Protein AF-I6AYZ7-F1 (afdb_monomer_lite)

Secondary structure (DSSP, 8-state):
------------HHHHHHHHHHHHHHHHHHHHHHHHTTTSS--HHHHHHHHHHHHHHHHHHH-HHHHHHH--S-HHHHHHHHHHHHHHHHHHHHHTTPPTT---EEEEEEETTTEEEEEEHHHHHHHHHHHHHHHHHHHHHHHHHHHHTTS-SS-HHHHHHHS-TT---GGG------S--PPPPPPPPP----S--TTSTTSTT---S--HHHHHHHHHHHHHHHHHHHHHTSSBHHHHHHHHHHHHHHHHHHHHHHSPP-TT-B-TTS--TTS-B--HHHHHHHHHHHHHHHHHHHHHHHHHHHHHHHH---BHHHHHHHHHHHHHHT--SSPPP--TT---HHHHHHHHHHHHHHHHHHTT-

Sequence (365 aa):
MTAPRLTGSGNNVILRAVVSFLFYLINVFAFYLFLRGHNLPGGGFIGGLGSALSVILLSLAVGVEAAQRVLRVDPVRIAVAGLIVALVSASLPLAFGAPFLTQYNVTLDRVPLVGELPLGTPLVFDAGVFLVVVGVTTKLIFVLARALSGLPALEKSEQRRYAAFLESPIEDRGERVDEGTAPLPLPPPLRRQRPGERRILRRAAASGRRCGMIWETALLVGLLFGIACYQILRASFVRILFGFMLLSHAANLLVLAMSSNPTGREPPVVLREGERLVDPLPQALVLTAIVIGFGVISYLVILLYRIFLDQKTTNLFDLFEGDRADRERGDDPEGPVPIPGRENVGADVARADAAAAETGKEAAS

Radius of gyration: 30.71 Å; chains: 1; bounding box: 79×73×90 Å

Structure (mmCIF, N/CA/C/O backbone):
data_AF-I6AYZ7-F1
#
_entry.id   AF-I6AYZ7-F1
#
loop_
_atom_site.group_PDB
_atom_site.id
_atom_site.type_symbol
_atom_site.label_atom_id
_atom_site.label_alt_id
_atom_site.label_comp_id
_atom_site.label_asym_id
_atom_site.label_entity_id
_atom_site.label_seq_id
_atom_site.pdbx_PDB_ins_code
_atom_site.Cartn_x
_atom_site.Cartn_y
_atom_site.Cartn_z
_atom_site.occupancy
_atom_site.B_iso_or_equiv
_atom_site.auth_seq_id
_atom_site.auth_comp_id
_atom_site.auth_asym_id
_atom_site.auth_atom_id
_atom_site.pdbx_PDB_model_num
ATOM 1 N N . MET A 1 1 ? -29.860 3.418 34.503 1.00 42.16 1 MET A N 1
ATOM 2 C CA . MET A 1 1 ? -29.085 4.416 33.736 1.00 42.16 1 MET A CA 1
ATOM 3 C C . MET A 1 1 ? -28.730 3.809 32.392 1.00 42.16 1 MET A C 1
ATOM 5 O O . MET A 1 1 ? -27.842 2.976 32.304 1.00 42.16 1 MET A O 1
ATOM 9 N N . THR A 1 2 ? -29.510 4.134 31.369 1.00 38.91 2 THR A N 1
ATOM 10 C CA . THR A 1 2 ? -29.290 3.728 29.978 1.00 38.91 2 THR A CA 1
ATOM 11 C C . THR A 1 2 ? -28.142 4.541 29.394 1.00 38.91 2 THR A C 1
ATOM 13 O O . THR A 1 2 ? -28.229 5.768 29.354 1.00 38.91 2 THR A O 1
ATOM 16 N N . ALA A 1 3 ? -27.073 3.871 28.963 1.00 42.09 3 ALA A N 1
ATOM 17 C CA . ALA A 1 3 ? -25.970 4.509 28.256 1.00 42.09 3 ALA A CA 1
ATOM 18 C C . ALA A 1 3 ? -26.500 5.268 27.021 1.00 42.09 3 ALA A C 1
ATOM 20 O O . ALA A 1 3 ? -27.381 4.751 26.320 1.00 42.09 3 ALA A O 1
ATOM 21 N N . PRO A 1 4 ? -26.000 6.482 26.736 1.00 39.84 4 PRO A N 1
ATOM 22 C CA . PRO A 1 4 ? -26.380 7.193 25.530 1.00 39.84 4 PRO A CA 1
ATOM 23 C C . PRO A 1 4 ? -25.852 6.398 24.334 1.00 39.84 4 PRO A C 1
ATOM 25 O O . PRO A 1 4 ? -24.645 6.272 24.134 1.00 39.84 4 PRO A O 1
ATOM 28 N N . ARG A 1 5 ? -26.761 5.838 23.528 1.00 41.22 5 ARG A N 1
ATOM 29 C CA . ARG A 1 5 ? -26.402 5.365 22.191 1.00 41.22 5 ARG A CA 1
ATOM 30 C C . ARG A 1 5 ? -25.895 6.586 21.436 1.00 41.22 5 ARG A C 1
ATOM 32 O O . ARG A 1 5 ? -26.682 7.471 21.110 1.00 41.22 5 ARG A O 1
ATOM 39 N N . LEU A 1 6 ? -24.599 6.632 21.146 1.00 42.78 6 LEU A N 1
ATOM 40 C CA . LEU A 1 6 ? -24.058 7.503 20.110 1.00 42.78 6 LEU A CA 1
ATOM 41 C C . LEU A 1 6 ? -24.569 6.976 18.766 1.00 42.78 6 LEU A C 1
ATOM 43 O O . LEU A 1 6 ? -23.849 6.348 17.998 1.00 42.78 6 LEU A O 1
ATOM 47 N N . THR A 1 7 ? -25.850 7.203 18.479 1.00 45.53 7 THR A N 1
ATOM 48 C CA . THR A 1 7 ? -26.347 7.188 17.113 1.00 45.53 7 THR A CA 1
ATOM 49 C C . THR A 1 7 ? -25.700 8.373 16.418 1.00 45.53 7 THR A C 1
ATOM 51 O O . THR A 1 7 ? -26.292 9.445 16.304 1.00 45.53 7 THR A O 1
ATOM 54 N N . GLY A 1 8 ? -24.481 8.170 15.922 1.00 46.81 8 GLY A N 1
ATOM 55 C CA . GLY A 1 8 ? -23.883 8.959 14.853 1.00 46.81 8 GLY A CA 1
ATOM 56 C C . GLY A 1 8 ? -24.649 8.753 13.544 1.00 46.81 8 GLY A C 1
ATOM 57 O O . GLY A 1 8 ? -24.058 8.511 12.504 1.00 46.81 8 GLY A O 1
ATOM 58 N N . SER A 1 9 ? -25.978 8.865 13.590 1.00 49.72 9 SER A N 1
ATOM 59 C CA . SER A 1 9 ? -26.863 9.118 12.457 1.00 49.72 9 SER A CA 1
ATOM 60 C C . SER A 1 9 ? -26.726 10.596 12.065 1.00 49.72 9 SER A C 1
ATOM 62 O O . SER A 1 9 ? -27.702 11.337 11.945 1.00 49.72 9 SER A O 1
ATOM 64 N N . GLY A 1 10 ? -25.487 11.058 11.913 1.00 49.53 10 GLY A N 1
ATOM 65 C CA . GLY A 1 10 ? -25.196 12.310 11.249 1.00 49.53 10 GLY A CA 1
ATOM 66 C C . GLY A 1 10 ? -25.242 12.019 9.765 1.00 49.53 10 GLY A C 1
ATOM 67 O O . GLY A 1 10 ? -24.251 11.564 9.200 1.00 49.53 10 GLY A O 1
ATOM 68 N N . ASN A 1 11 ? -26.403 12.236 9.151 1.00 59.22 11 ASN A N 1
ATOM 69 C CA . ASN A 1 11 ? -26.591 12.260 7.706 1.00 59.22 11 ASN A CA 1
ATOM 70 C C . ASN A 1 11 ? -25.681 13.335 7.089 1.00 59.22 11 ASN A C 1
ATOM 72 O O . ASN A 1 11 ? -26.142 14.402 6.694 1.00 59.22 11 ASN A O 1
ATOM 76 N N . ASN A 1 12 ? -24.379 13.075 6.987 1.00 72.44 12 ASN A N 1
ATOM 77 C CA . ASN A 1 12 ? -23.461 13.910 6.232 1.00 72.44 12 ASN A CA 1
ATOM 78 C C . ASN A 1 12 ? -23.659 13.588 4.754 1.00 72.44 12 ASN A C 1
ATOM 80 O O . ASN A 1 12 ? -22.810 12.989 4.100 1.00 72.44 12 ASN A O 1
ATOM 84 N N . VAL A 1 13 ? -24.822 13.985 4.234 1.00 81.75 13 VAL A N 1
ATOM 85 C CA . VAL A 1 13 ? -25.197 13.859 2.822 1.00 81.75 13 VAL A CA 1
ATOM 86 C C . VAL A 1 13 ? -24.122 14.498 1.948 1.00 81.75 13 VAL A C 1
ATOM 88 O O . VAL A 1 13 ? -23.777 13.944 0.913 1.00 81.75 13 VAL A O 1
ATOM 91 N N . ILE A 1 14 ? -23.522 15.596 2.422 1.00 85.19 14 ILE A N 1
ATOM 92 C CA . ILE A 1 14 ? -22.391 16.265 1.778 1.00 85.19 14 ILE A CA 1
ATOM 93 C C . ILE A 1 14 ? -21.169 15.340 1.725 1.00 85.19 14 ILE A C 1
ATOM 95 O O . ILE A 1 14 ? -20.674 15.076 0.635 1.00 85.19 14 ILE A O 1
ATOM 99 N N . LEU A 1 15 ? -20.710 14.790 2.860 1.00 84.50 15 LEU A N 1
ATOM 100 C CA . LEU A 1 15 ? -19.566 13.863 2.890 1.00 84.50 15 LEU A CA 1
ATOM 101 C C . LEU A 1 15 ? -19.825 12.643 2.005 1.00 84.50 15 LEU A C 1
ATOM 103 O O . LEU A 1 15 ? -18.974 12.271 1.207 1.00 84.50 15 LEU A O 1
ATOM 107 N N . ARG A 1 16 ? -21.018 12.048 2.104 1.00 87.31 16 ARG A N 1
ATOM 108 C CA . ARG A 1 16 ? -21.415 10.887 1.308 1.00 87.31 16 ARG A CA 1
ATOM 109 C C . ARG A 1 16 ? -21.436 11.200 -0.184 1.00 87.31 16 ARG A C 1
ATOM 111 O O . ARG A 1 16 ? -20.930 10.396 -0.962 1.00 87.31 16 ARG A O 1
ATOM 118 N N . ALA A 1 17 ? -21.995 12.340 -0.585 1.00 88.75 17 ALA A N 1
ATOM 119 C CA . ALA A 1 17 ? -22.047 12.766 -1.980 1.00 88.75 17 ALA A CA 1
ATOM 120 C C . ALA A 1 17 ? -20.643 13.045 -2.529 1.00 88.75 17 ALA A C 1
ATOM 122 O O . ALA A 1 17 ? -20.272 12.499 -3.567 1.00 88.75 17 ALA A O 1
ATOM 123 N N . VAL A 1 18 ? -19.846 13.825 -1.795 1.00 90.94 18 VAL A N 1
ATOM 124 C CA . VAL A 1 18 ? -18.469 14.180 -2.158 1.00 90.94 18 VAL A CA 1
ATOM 125 C C . VAL A 1 18 ? -17.612 12.925 -2.268 1.00 90.94 18 VAL A C 1
ATOM 127 O O . VAL A 1 18 ? -16.996 12.698 -3.300 1.00 90.94 18 VAL A O 1
ATOM 130 N N . VAL A 1 19 ? -17.622 12.054 -1.262 1.00 90.62 19 VAL A N 1
ATOM 131 C CA . VAL A 1 19 ? -16.824 10.824 -1.274 1.00 90.62 19 VAL A CA 1
ATOM 132 C C . VAL A 1 19 ? -17.289 9.844 -2.347 1.00 90.62 19 VAL A C 1
ATOM 134 O O . VAL A 1 19 ? -16.448 9.225 -2.990 1.00 90.62 19 VAL A O 1
ATOM 137 N N . SER A 1 20 ? -18.596 9.718 -2.591 1.00 88.75 20 SER A N 1
ATOM 138 C CA . SER A 1 20 ? -19.087 8.871 -3.686 1.00 88.75 20 SER A CA 1
ATOM 139 C C . SER A 1 20 ? -18.602 9.393 -5.039 1.00 88.75 20 SER A C 1
ATOM 141 O O . SER A 1 20 ? -18.187 8.601 -5.874 1.00 88.75 20 SER A O 1
ATOM 143 N N . PHE A 1 21 ? -18.582 10.714 -5.245 1.00 91.31 21 PHE A N 1
ATOM 144 C CA . PHE A 1 21 ? -18.001 11.324 -6.442 1.00 91.31 21 PHE A CA 1
ATOM 145 C C . PHE A 1 21 ? -16.480 11.101 -6.528 1.00 91.31 21 PHE A C 1
ATOM 147 O O . PHE A 1 21 ? -15.981 10.655 -7.563 1.00 91.31 21 PHE A O 1
ATOM 154 N N . LEU A 1 22 ? -15.747 11.335 -5.431 1.00 90.56 22 LEU A N 1
ATOM 155 C CA . LEU A 1 22 ? -14.304 11.092 -5.355 1.00 90.56 22 LEU A CA 1
ATOM 156 C C . LEU A 1 22 ? -13.961 9.626 -5.613 1.00 90.56 22 LEU A C 1
ATOM 158 O O . LEU A 1 22 ? -12.954 9.360 -6.251 1.00 90.56 22 LEU A O 1
ATOM 162 N N . PHE A 1 23 ? -14.781 8.678 -5.162 1.00 91.81 23 PHE A N 1
ATOM 163 C CA . PHE A 1 23 ? -14.567 7.258 -5.418 1.00 91.81 23 PHE A CA 1
ATOM 164 C C . PHE A 1 23 ? -14.461 6.976 -6.922 1.00 91.81 23 PHE A C 1
ATOM 166 O O . PHE A 1 23 ? -13.509 6.327 -7.360 1.00 91.81 23 PHE A O 1
ATOM 173 N N . TYR A 1 24 ? -15.384 7.508 -7.728 1.00 92.75 24 TYR A N 1
ATOM 174 C CA . TYR A 1 24 ? -15.321 7.353 -9.182 1.00 92.75 24 TYR A CA 1
ATOM 175 C C . TYR A 1 24 ? -14.118 8.087 -9.775 1.00 92.75 24 TYR A C 1
ATOM 177 O O . TYR A 1 24 ? -13.377 7.500 -10.560 1.00 92.75 24 TYR A O 1
ATOM 185 N N . LEU A 1 25 ? -13.878 9.336 -9.364 1.00 93.94 25 LEU A N 1
ATOM 186 C CA . LEU A 1 25 ? -12.768 10.140 -9.878 1.00 93.94 25 LEU A CA 1
ATOM 187 C C . LEU A 1 25 ? -11.400 9.497 -9.594 1.00 93.94 25 LEU A C 1
ATOM 189 O O . LEU A 1 25 ? -10.560 9.397 -10.488 1.00 93.94 25 LEU A O 1
ATOM 193 N N . ILE A 1 26 ? -11.192 9.020 -8.365 1.00 94.19 26 ILE A N 1
ATOM 194 C CA . ILE A 1 26 ? -9.961 8.349 -7.942 1.00 94.19 26 ILE A CA 1
ATOM 195 C C . ILE A 1 26 ? -9.789 7.040 -8.708 1.00 94.19 26 ILE A C 1
ATOM 197 O O . ILE A 1 26 ? -8.676 6.764 -9.136 1.00 94.19 26 ILE A O 1
ATOM 201 N N . ASN A 1 27 ? -10.846 6.252 -8.940 1.00 94.00 27 ASN A N 1
ATOM 202 C CA . ASN A 1 27 ? -10.720 5.020 -9.730 1.00 94.00 27 ASN A CA 1
ATOM 203 C C . ASN A 1 27 ? -10.401 5.294 -11.204 1.00 94.00 27 ASN A C 1
ATOM 205 O O . ASN A 1 27 ? -9.585 4.579 -11.782 1.00 94.00 27 ASN A O 1
ATOM 209 N N . VAL A 1 28 ? -10.970 6.345 -11.801 1.00 93.75 28 VAL A N 1
ATOM 210 C CA . VAL A 1 28 ? -10.602 6.775 -13.160 1.00 93.75 28 VAL A CA 1
ATOM 211 C C . VAL A 1 28 ? -9.125 7.167 -13.211 1.00 93.75 28 VAL A C 1
ATOM 213 O O . VAL A 1 28 ? -8.395 6.715 -14.092 1.00 93.75 28 VAL A O 1
ATOM 216 N N . PHE A 1 29 ? -8.653 7.951 -12.240 1.00 91.38 29 PHE A N 1
ATOM 217 C CA . PHE A 1 29 ? -7.249 8.354 -12.168 1.00 91.38 29 PHE A CA 1
ATOM 218 C C . PHE A 1 29 ? -6.305 7.179 -11.868 1.00 91.38 29 PHE A C 1
ATOM 220 O O . PHE A 1 29 ? -5.242 7.066 -12.473 1.00 91.38 29 PHE A O 1
ATOM 227 N N . ALA A 1 30 ? -6.702 6.267 -10.983 1.00 91.88 30 ALA A N 1
ATOM 228 C CA . ALA A 1 30 ? -5.968 5.048 -10.669 1.00 91.88 30 ALA A CA 1
ATOM 229 C C . ALA A 1 30 ? -5.819 4.150 -11.902 1.00 91.88 30 ALA A C 1
ATOM 231 O O . ALA A 1 30 ? -4.729 3.643 -12.164 1.00 91.88 30 ALA A O 1
ATOM 232 N N . PHE A 1 31 ? -6.889 4.002 -12.688 1.00 91.44 31 PHE A N 1
ATOM 233 C CA . PHE A 1 31 ? -6.858 3.250 -13.938 1.00 91.44 31 PHE A CA 1
ATOM 234 C C . PHE A 1 31 ? -5.995 3.943 -14.999 1.00 91.44 31 PHE A C 1
ATOM 236 O O . PHE A 1 31 ? -5.221 3.288 -15.693 1.00 91.44 31 PHE A O 1
ATOM 243 N N . TYR A 1 32 ? -6.047 5.274 -15.075 1.00 87.62 32 TYR A N 1
ATOM 244 C CA . TYR A 1 32 ? -5.141 6.052 -15.918 1.00 87.62 32 TYR A CA 1
ATOM 245 C C . TYR A 1 32 ? -3.667 5.828 -15.538 1.00 87.62 32 TYR A C 1
ATOM 247 O O . TYR A 1 32 ? -2.857 5.531 -16.412 1.00 87.62 32 TYR A O 1
ATOM 255 N N . LEU A 1 33 ? -3.308 5.903 -14.250 1.00 86.56 33 LEU A N 1
ATOM 256 C CA . LEU A 1 33 ? -1.938 5.639 -13.785 1.00 86.56 33 LEU A CA 1
ATOM 257 C C . LEU A 1 33 ? -1.497 4.193 -14.024 1.00 86.56 33 LEU A C 1
ATOM 259 O O . LEU A 1 33 ? -0.323 3.961 -14.318 1.00 86.56 33 LEU A O 1
ATOM 263 N N . PHE A 1 34 ? -2.422 3.238 -13.919 1.00 88.44 34 PHE A N 1
ATOM 264 C CA . PHE A 1 34 ? -2.186 1.843 -14.277 1.00 88.44 34 PHE A CA 1
ATOM 265 C C . PHE A 1 34 ? -1.796 1.714 -15.757 1.00 88.44 34 PHE A C 1
ATOM 267 O O . PHE A 1 34 ? -0.730 1.181 -16.054 1.00 88.44 34 PHE A O 1
ATOM 274 N N . LEU A 1 35 ? -2.590 2.281 -16.672 1.00 84.12 35 LEU A N 1
ATOM 275 C CA . LEU A 1 35 ? -2.308 2.237 -18.113 1.00 84.12 35 LEU A CA 1
ATOM 276 C C . LEU A 1 35 ? -1.024 2.991 -18.497 1.00 84.12 35 LEU A C 1
ATOM 278 O O . LEU A 1 35 ? -0.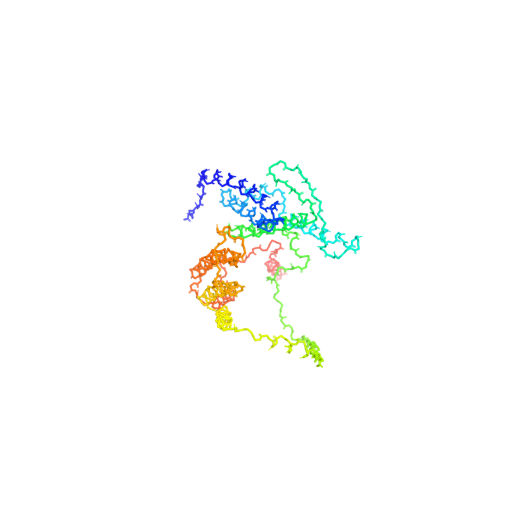348 2.622 -19.454 1.00 84.12 35 LEU A O 1
ATOM 282 N N . ARG A 1 36 ? -0.670 4.046 -17.755 1.00 80.62 36 ARG A N 1
ATOM 283 C CA . ARG A 1 36 ? 0.500 4.893 -18.040 1.00 80.62 36 ARG A CA 1
ATOM 284 C C . ARG A 1 36 ? 1.838 4.289 -17.592 1.00 80.62 36 ARG A C 1
ATOM 286 O O . ARG A 1 36 ? 2.886 4.776 -18.018 1.00 80.62 36 ARG A O 1
ATOM 293 N N . GLY A 1 37 ? 1.810 3.260 -16.741 1.00 70.75 37 GLY A N 1
ATOM 294 C CA . GLY A 1 37 ? 2.985 2.715 -16.048 1.00 70.75 37 GLY A CA 1
ATOM 295 C C . GLY A 1 37 ? 4.082 2.125 -16.931 1.00 70.75 37 GLY A C 1
ATOM 296 O O . GLY A 1 37 ? 5.191 1.919 -16.453 1.00 70.75 37 GLY A O 1
ATOM 297 N N . HIS A 1 38 ? 3.805 1.888 -18.214 1.00 69.50 38 HIS A N 1
ATOM 298 C CA . HIS A 1 38 ? 4.791 1.337 -19.142 1.00 69.50 38 HIS A CA 1
ATOM 299 C C . HIS A 1 38 ? 5.867 2.351 -19.566 1.00 69.50 38 HIS A C 1
ATOM 301 O O . HIS A 1 38 ? 7.015 1.974 -19.769 1.00 69.50 38 HIS A O 1
ATOM 307 N N . ASN A 1 39 ? 5.511 3.636 -19.680 1.00 64.00 39 ASN A N 1
ATOM 308 C CA . ASN A 1 39 ? 6.387 4.661 -20.267 1.00 64.00 39 ASN A CA 1
ATOM 309 C C . ASN A 1 39 ? 6.678 5.837 -19.324 1.00 64.00 39 ASN A C 1
ATOM 311 O O . ASN A 1 39 ? 7.588 6.627 -19.565 1.00 64.00 39 ASN A O 1
ATOM 315 N N . LEU A 1 40 ? 5.877 6.006 -18.273 1.00 67.38 40 LEU A N 1
ATOM 316 C CA . LEU A 1 40 ? 5.899 7.157 -17.371 1.00 67.38 40 LEU A CA 1
ATOM 317 C C . LEU A 1 40 ? 5.703 6.661 -15.930 1.00 67.38 40 LEU A C 1
ATOM 319 O O . LEU A 1 40 ? 5.216 5.546 -15.737 1.00 67.38 40 LEU A O 1
ATOM 323 N N . PRO A 1 41 ? 6.053 7.458 -14.901 1.00 63.97 41 PRO A N 1
ATOM 324 C CA . PRO A 1 41 ? 5.839 7.061 -13.510 1.00 63.97 41 PRO A CA 1
ATOM 325 C C . PRO A 1 41 ? 4.365 6.683 -13.270 1.00 63.97 41 PRO A C 1
ATOM 327 O O . PRO A 1 41 ? 3.462 7.488 -13.512 1.00 63.97 41 PRO A O 1
ATOM 330 N N . GLY A 1 42 ? 4.134 5.444 -12.826 1.00 74.56 42 GLY A N 1
ATOM 331 C CA . GLY A 1 42 ? 2.812 4.818 -12.728 1.00 74.56 42 GLY A CA 1
ATOM 332 C C . GLY A 1 42 ? 2.899 3.300 -12.520 1.00 74.56 42 GLY A C 1
ATOM 333 O O . GLY A 1 42 ? 3.889 2.807 -11.984 1.00 74.56 42 GLY A O 1
ATOM 334 N N . GLY A 1 43 ? 1.857 2.571 -12.936 1.00 85.06 43 GLY A N 1
ATOM 335 C CA . GLY A 1 43 ? 1.826 1.101 -12.974 1.00 85.06 43 GLY A CA 1
ATOM 336 C C . GLY A 1 43 ? 0.790 0.453 -12.059 1.00 85.06 43 GLY A C 1
ATOM 337 O O . GLY A 1 43 ? 0.028 1.126 -11.353 1.00 85.06 43 GLY A O 1
ATOM 338 N N . GLY A 1 44 ? 0.769 -0.883 -12.071 1.00 84.38 44 GLY A N 1
ATOM 339 C CA . GLY A 1 44 ? -0.212 -1.686 -11.333 1.00 84.38 44 GLY A CA 1
ATOM 340 C C . GLY A 1 44 ? -0.218 -1.439 -9.824 1.00 84.38 44 GLY A C 1
ATOM 341 O O . GLY A 1 44 ? -1.281 -1.408 -9.207 1.00 84.38 44 GLY A O 1
ATOM 342 N N . PHE A 1 45 ? 0.946 -1.169 -9.228 1.00 87.56 45 PHE A N 1
ATOM 343 C CA . PHE A 1 45 ? 1.062 -0.933 -7.789 1.00 87.56 45 PHE A CA 1
ATOM 344 C C . PHE A 1 45 ? 0.410 0.386 -7.344 1.00 87.56 45 PHE A C 1
ATOM 346 O O . PHE A 1 45 ? -0.462 0.389 -6.477 1.00 87.56 45 PHE A O 1
ATOM 353 N N . ILE A 1 46 ? 0.790 1.511 -7.963 1.00 86.62 46 ILE A N 1
ATOM 354 C CA . ILE A 1 46 ? 0.262 2.841 -7.609 1.00 86.62 46 ILE A CA 1
ATOM 355 C C . ILE A 1 46 ? -1.231 2.932 -7.941 1.00 86.62 46 ILE A C 1
ATOM 357 O O . ILE A 1 46 ? -2.008 3.426 -7.123 1.00 86.62 46 ILE A O 1
ATOM 361 N N . GLY A 1 47 ? -1.646 2.415 -9.104 1.00 89.62 47 GLY A N 1
ATOM 362 C CA . GLY A 1 47 ? -3.063 2.329 -9.456 1.00 89.62 47 GLY A CA 1
ATOM 363 C C . GLY A 1 47 ? -3.845 1.497 -8.436 1.00 89.62 47 GLY A C 1
ATOM 364 O O . GLY A 1 47 ? -4.906 1.918 -7.975 1.00 89.62 47 GLY A O 1
ATOM 365 N N . GLY A 1 48 ? -3.298 0.353 -8.017 1.00 92.00 48 GLY A N 1
ATOM 366 C CA . GLY A 1 48 ? -3.942 -0.515 -7.036 1.00 92.00 48 GLY A CA 1
ATOM 367 C C . GLY A 1 48 ? -4.103 0.152 -5.669 1.00 92.00 48 GLY A C 1
ATOM 368 O O . GLY A 1 48 ? -5.184 0.104 -5.084 1.00 92.00 48 GLY A O 1
ATOM 369 N N . LEU A 1 49 ? -3.070 0.852 -5.189 1.00 91.44 49 LEU A N 1
ATOM 370 C CA . LEU A 1 49 ? -3.142 1.630 -3.947 1.00 91.44 49 LEU A CA 1
ATOM 371 C C . LEU A 1 49 ? -4.156 2.776 -4.036 1.00 91.44 49 LEU A C 1
ATOM 373 O O . LEU A 1 49 ? -4.910 2.996 -3.091 1.00 91.44 49 LEU A O 1
ATOM 377 N N . GLY A 1 50 ? -4.212 3.483 -5.169 1.00 93.12 50 GLY A N 1
ATOM 378 C CA . GLY A 1 50 ? -5.202 4.537 -5.401 1.00 93.12 50 GLY A CA 1
ATOM 379 C C . GLY A 1 50 ? -6.635 4.003 -5.371 1.00 93.12 50 GLY A C 1
ATOM 380 O O . GLY A 1 50 ? -7.507 4.580 -4.720 1.00 93.12 50 GLY A O 1
ATOM 381 N N . SER A 1 51 ? -6.875 2.854 -6.006 1.00 93.19 51 SER A N 1
ATOM 382 C CA . SER A 1 51 ? -8.180 2.192 -5.961 1.00 93.19 51 SER A CA 1
ATOM 383 C C . SER A 1 51 ? -8.521 1.715 -4.542 1.00 93.19 51 SER A C 1
ATOM 385 O O . SER A 1 51 ? -9.621 1.986 -4.062 1.00 93.19 51 SER A O 1
ATOM 387 N N . ALA A 1 52 ? -7.574 1.135 -3.800 1.00 91.62 52 ALA A N 1
ATOM 388 C CA . ALA A 1 52 ? -7.795 0.769 -2.400 1.00 91.62 52 ALA A CA 1
ATOM 389 C C . ALA A 1 52 ? -8.118 1.993 -1.521 1.00 91.62 52 ALA A C 1
ATOM 391 O O . ALA A 1 52 ? -9.061 1.950 -0.733 1.00 91.62 52 ALA A O 1
ATOM 392 N N . LEU A 1 53 ? -7.417 3.118 -1.706 1.00 91.50 53 LEU A N 1
ATOM 393 C CA . LEU A 1 53 ? -7.713 4.382 -1.025 1.00 91.50 53 LEU A CA 1
ATOM 394 C C . LEU A 1 53 ? -9.137 4.871 -1.318 1.00 91.50 53 LEU A C 1
ATOM 396 O O . LEU A 1 53 ? -9.836 5.309 -0.407 1.00 91.50 53 LEU A O 1
ATOM 400 N N . SER A 1 54 ? -9.593 4.760 -2.567 1.00 92.75 54 SER A N 1
ATOM 401 C CA . SER A 1 54 ? -10.970 5.116 -2.923 1.00 92.75 54 SER A CA 1
ATOM 402 C C . SER A 1 54 ? -11.993 4.296 -2.122 1.00 92.75 54 SER A C 1
ATOM 404 O O . SER A 1 54 ? -12.980 4.848 -1.631 1.00 92.75 54 SER A O 1
ATOM 406 N N . VAL A 1 55 ? -11.726 2.999 -1.922 1.00 90.06 55 VAL A N 1
ATOM 407 C CA . VAL A 1 55 ? -12.579 2.093 -1.142 1.00 90.06 55 VAL A CA 1
ATOM 408 C C . VAL A 1 55 ? -12.543 2.446 0.346 1.00 90.06 55 VAL A C 1
ATOM 410 O O . VAL A 1 55 ? -13.586 2.396 0.995 1.00 90.06 55 VAL A O 1
ATOM 413 N N . ILE A 1 56 ? -11.388 2.853 0.887 1.00 88.25 56 ILE A N 1
ATOM 414 C CA . ILE A 1 56 ? -11.278 3.368 2.266 1.00 88.25 56 ILE A CA 1
ATOM 415 C C . ILE A 1 56 ? -12.178 4.582 2.443 1.00 88.25 56 ILE A C 1
ATOM 417 O O . ILE A 1 56 ? -12.989 4.620 3.360 1.00 88.25 56 ILE A O 1
ATOM 421 N N . LEU A 1 57 ? -12.055 5.575 1.563 1.00 89.00 57 LEU A N 1
ATOM 422 C CA . LEU A 1 57 ? -12.855 6.790 1.668 1.00 89.00 57 LEU A CA 1
ATOM 423 C C . LEU A 1 57 ? -14.345 6.442 1.623 1.00 89.00 57 LEU A C 1
ATOM 425 O O . LEU A 1 57 ? -15.104 6.877 2.490 1.00 89.00 57 LEU A O 1
ATOM 429 N N . LEU A 1 58 ? -14.748 5.587 0.679 1.00 88.31 58 LEU A N 1
ATOM 430 C CA . LEU A 1 58 ? -16.129 5.130 0.556 1.00 88.31 58 LEU A CA 1
ATOM 431 C C . LEU A 1 58 ? -16.623 4.389 1.811 1.00 88.31 58 LEU A C 1
ATOM 433 O O . LEU A 1 58 ? -17.757 4.614 2.237 1.00 88.31 58 LEU A O 1
ATOM 437 N N . SER A 1 59 ? -15.787 3.548 2.428 1.00 85.00 59 SER A N 1
ATOM 438 C CA . SER A 1 59 ? -16.139 2.816 3.651 1.00 85.00 59 SER A CA 1
ATOM 439 C C . SER A 1 59 ? -16.281 3.724 4.869 1.00 85.00 59 SER A C 1
ATOM 441 O O . SER A 1 59 ? -17.185 3.508 5.674 1.00 85.00 59 SER A O 1
ATOM 443 N N . LEU A 1 60 ? -15.485 4.791 4.956 1.00 84.00 60 LEU A N 1
ATOM 444 C CA . LEU A 1 60 ? -15.621 5.815 5.993 1.00 84.00 60 LEU A CA 1
ATOM 445 C C . LEU A 1 60 ? -16.890 6.664 5.818 1.00 84.00 60 LEU A C 1
ATOM 447 O O . LEU A 1 60 ? -17.487 7.084 6.804 1.00 84.00 60 LEU A O 1
ATOM 451 N N . ALA A 1 61 ? -17.322 6.914 4.578 1.00 85.69 61 ALA A N 1
ATOM 452 C CA . ALA A 1 61 ? -18.470 7.781 4.303 1.00 85.69 61 ALA A CA 1
ATOM 453 C C . ALA A 1 61 ? -19.832 7.071 4.349 1.00 85.69 61 ALA A C 1
ATOM 455 O O . ALA A 1 61 ? -20.834 7.696 4.696 1.00 85.69 61 ALA A O 1
ATOM 456 N N . VAL A 1 62 ? -19.898 5.796 3.952 1.00 83.44 62 VAL A N 1
ATOM 457 C CA . VAL A 1 62 ? -21.159 5.026 3.865 1.00 83.44 62 VAL A CA 1
ATOM 458 C C . VAL A 1 62 ? -21.244 3.934 4.939 1.00 83.44 62 VAL A C 1
ATOM 460 O O . VAL A 1 62 ? -22.307 3.351 5.143 1.00 83.44 62 VAL A O 1
ATOM 463 N N . GLY A 1 63 ? -20.148 3.677 5.653 1.00 81.06 63 GLY A N 1
ATOM 464 C CA . GLY A 1 63 ? -20.022 2.584 6.607 1.00 81.06 63 GLY A CA 1
ATOM 465 C C . GLY A 1 63 ? -19.451 1.318 5.967 1.00 81.06 63 GLY A C 1
ATOM 466 O O . GLY A 1 63 ? -19.616 1.048 4.772 1.00 81.06 63 GLY A O 1
ATOM 467 N N . VAL A 1 64 ? -18.780 0.516 6.794 1.00 78.19 64 VAL A N 1
ATOM 468 C CA . VAL A 1 64 ? -18.019 -0.671 6.376 1.00 78.19 64 VAL A CA 1
ATOM 469 C C . VAL A 1 64 ? -18.912 -1.714 5.696 1.00 78.19 64 VAL A C 1
ATOM 471 O O . VAL A 1 64 ? -18.580 -2.221 4.627 1.00 78.19 64 VAL A O 1
ATOM 474 N N . GLU A 1 65 ? -20.089 -1.976 6.257 1.00 75.88 65 GLU A N 1
ATOM 475 C CA . GLU A 1 65 ? -21.040 -2.984 5.763 1.00 75.88 65 GLU A CA 1
ATOM 476 C C . GLU A 1 65 ? -21.673 -2.589 4.420 1.00 75.88 65 GLU A C 1
ATOM 478 O O . GLU A 1 65 ? -21.978 -3.437 3.576 1.00 75.88 65 GLU A O 1
ATOM 483 N N . ALA A 1 66 ? -21.892 -1.289 4.205 1.00 76.44 66 ALA A N 1
ATOM 484 C CA . ALA A 1 66 ? -22.427 -0.771 2.953 1.00 76.44 66 ALA A CA 1
ATOM 485 C C . ALA A 1 66 ? -21.359 -0.755 1.853 1.00 76.44 66 ALA A C 1
ATOM 487 O O . ALA A 1 66 ? -21.654 -1.114 0.714 1.00 76.44 66 ALA A O 1
ATOM 488 N N . ALA A 1 67 ? -20.113 -0.410 2.190 1.00 75.75 67 ALA A N 1
ATOM 489 C CA . ALA A 1 67 ? -18.993 -0.482 1.256 1.00 75.75 67 ALA A CA 1
ATOM 490 C C . ALA A 1 67 ? -18.666 -1.928 0.846 1.00 75.75 67 ALA A C 1
ATOM 492 O O . ALA A 1 67 ? -18.380 -2.178 -0.324 1.00 75.75 67 ALA A O 1
ATOM 493 N N . GLN A 1 68 ? -18.802 -2.900 1.754 1.00 75.81 68 GLN A N 1
ATOM 494 C CA . GLN A 1 68 ? -18.679 -4.319 1.403 1.00 75.81 68 GLN A CA 1
ATOM 495 C C . GLN A 1 68 ? -19.767 -4.776 0.422 1.00 75.81 68 GLN A C 1
ATOM 497 O O . GLN A 1 68 ? -19.474 -5.539 -0.489 1.00 75.81 68 GLN A O 1
ATOM 502 N N . ARG A 1 69 ? -21.000 -4.255 0.514 1.00 74.62 69 ARG A N 1
ATOM 503 C CA . ARG A 1 69 ? -22.057 -4.552 -0.475 1.00 74.62 69 ARG A CA 1
ATOM 504 C C . ARG A 1 69 ? -21.754 -4.026 -1.880 1.00 74.62 69 ARG A C 1
ATOM 506 O O . ARG A 1 69 ? -22.246 -4.596 -2.854 1.00 74.62 69 ARG A O 1
ATOM 513 N N . VAL A 1 70 ? -20.959 -2.962 -2.000 1.00 72.00 70 VAL A N 1
ATOM 514 C CA . VAL A 1 70 ? -20.483 -2.465 -3.303 1.00 72.00 70 VAL A CA 1
ATOM 515 C C . VAL A 1 70 ? -19.488 -3.456 -3.921 1.00 72.00 70 VAL A C 1
ATOM 517 O O . VAL A 1 70 ? -19.527 -3.704 -5.126 1.00 72.00 70 VAL A O 1
ATOM 520 N N . LEU A 1 71 ? -18.650 -4.092 -3.098 1.00 72.50 71 LEU A N 1
ATOM 521 C CA . LEU A 1 71 ? -17.700 -5.121 -3.518 1.00 72.50 71 LEU A CA 1
ATOM 522 C C . LEU A 1 71 ? -18.351 -6.507 -3.494 1.00 72.50 71 LEU A C 1
ATOM 524 O O . LEU A 1 71 ? -18.229 -7.276 -2.549 1.00 72.50 71 LEU A O 1
ATOM 528 N N . ARG A 1 72 ? -19.028 -6.845 -4.596 1.00 73.75 72 ARG A N 1
ATOM 529 C CA . ARG A 1 72 ? -19.737 -8.129 -4.776 1.00 73.75 72 ARG A CA 1
ATOM 530 C C . ARG A 1 72 ? -18.849 -9.373 -4.649 1.00 73.75 72 ARG A C 1
ATOM 532 O O . ARG A 1 72 ? -19.368 -10.473 -4.486 1.00 73.75 72 ARG A O 1
ATOM 539 N N . VAL A 1 73 ? -17.534 -9.217 -4.791 1.00 83.50 73 VAL A N 1
ATOM 540 C CA . VAL A 1 73 ? -16.558 -10.308 -4.783 1.00 83.50 73 VAL A CA 1
ATOM 541 C C . VAL A 1 73 ? -15.628 -10.132 -3.589 1.00 83.50 73 VAL A C 1
ATOM 543 O O . VAL A 1 73 ? -15.138 -9.032 -3.344 1.00 83.50 73 VAL A O 1
ATOM 546 N N . ASP A 1 74 ? -15.365 -11.231 -2.880 1.00 85.81 74 ASP A N 1
ATOM 547 C CA . ASP A 1 74 ? -14.379 -11.294 -1.797 1.00 85.81 74 ASP A CA 1
ATOM 548 C C . ASP A 1 74 ? -13.017 -10.763 -2.299 1.00 85.81 74 ASP A C 1
ATOM 550 O O . ASP A 1 74 ? -12.468 -11.332 -3.254 1.00 85.81 74 ASP A O 1
ATOM 554 N N . PRO A 1 75 ? -12.460 -9.692 -1.696 1.00 89.19 75 PRO A N 1
ATOM 555 C CA . PRO A 1 75 ? -11.219 -9.077 -2.162 1.00 89.19 75 PRO A CA 1
ATOM 556 C C . PRO A 1 75 ? -10.038 -10.053 -2.229 1.00 89.19 75 PRO A C 1
ATOM 558 O O . PRO A 1 75 ? -9.167 -9.907 -3.084 1.00 89.19 75 PRO A O 1
ATOM 561 N N . VAL A 1 76 ? -10.029 -11.109 -1.408 1.00 88.31 76 VAL A N 1
ATOM 562 C CA . VAL A 1 76 ? -8.989 -12.148 -1.483 1.00 88.31 76 VAL A CA 1
ATOM 563 C C . VAL A 1 76 ? -9.071 -12.926 -2.792 1.00 88.31 76 VAL A C 1
ATOM 565 O O . VAL A 1 76 ? -8.043 -13.256 -3.371 1.00 88.31 76 VAL A O 1
ATOM 568 N N . ARG A 1 77 ? -10.273 -13.179 -3.322 1.00 90.50 77 ARG A N 1
ATOM 569 C CA . ARG A 1 77 ? -10.428 -13.849 -4.625 1.00 90.50 77 ARG A CA 1
ATOM 570 C C . ARG A 1 77 ? -9.917 -12.979 -5.764 1.00 90.50 77 ARG A C 1
ATOM 572 O O . ARG A 1 77 ? -9.315 -13.506 -6.692 1.00 90.50 77 ARG A O 1
ATOM 579 N N . ILE A 1 78 ? -10.126 -11.666 -5.671 1.00 92.81 78 ILE A N 1
ATOM 580 C CA . ILE A 1 78 ? -9.552 -10.699 -6.614 1.00 92.81 78 ILE A CA 1
ATOM 581 C C . ILE A 1 78 ? -8.022 -10.786 -6.561 1.00 92.81 78 ILE A C 1
ATOM 583 O O . ILE A 1 78 ? -7.380 -10.876 -7.606 1.00 92.81 78 ILE A O 1
ATOM 587 N N . ALA A 1 79 ? -7.448 -10.861 -5.356 1.00 90.88 79 ALA A N 1
ATOM 588 C CA . ALA A 1 79 ? -6.008 -10.996 -5.193 1.00 90.88 79 ALA A CA 1
ATOM 589 C C . ALA A 1 79 ? -5.460 -12.319 -5.748 1.00 90.88 79 ALA A C 1
ATOM 591 O O . ALA A 1 79 ? -4.482 -12.311 -6.487 1.00 90.88 79 ALA A O 1
ATOM 592 N N . VAL A 1 80 ? -6.103 -13.451 -5.450 1.00 93.88 80 VAL A N 1
ATOM 593 C CA . VAL A 1 80 ? -5.702 -14.766 -5.977 1.00 93.88 80 VAL A CA 1
ATOM 594 C C . VAL A 1 80 ? -5.801 -14.798 -7.504 1.00 93.88 80 VAL A C 1
ATOM 596 O O . VAL A 1 80 ? -4.882 -15.278 -8.162 1.00 93.88 80 VAL A O 1
ATOM 599 N N . ALA A 1 81 ? -6.870 -14.244 -8.084 1.00 94.94 81 ALA A N 1
ATOM 600 C CA . ALA A 1 81 ? -7.006 -14.129 -9.534 1.00 94.94 81 ALA A CA 1
ATOM 601 C C . ALA A 1 81 ? -5.881 -13.273 -10.138 1.00 94.94 81 ALA A C 1
ATOM 603 O O . ALA A 1 81 ? -5.262 -13.682 -11.118 1.00 94.94 81 ALA A O 1
ATOM 604 N N . GLY A 1 82 ? -5.564 -12.133 -9.519 1.00 93.75 82 GLY A N 1
ATOM 605 C CA . GLY A 1 82 ? -4.441 -11.287 -9.920 1.00 93.75 82 GLY A CA 1
ATOM 606 C C . GLY A 1 82 ? -3.097 -12.012 -9.862 1.00 93.75 82 GLY A C 1
ATOM 607 O O . GLY A 1 82 ? -2.304 -11.922 -10.798 1.00 93.75 82 GLY A O 1
ATOM 608 N N . LEU A 1 83 ? -2.867 -12.793 -8.805 1.00 93.25 83 LEU A N 1
ATOM 609 C CA . LEU A 1 83 ? -1.650 -13.582 -8.638 1.00 93.25 83 LEU A CA 1
ATOM 610 C C . LEU A 1 83 ? -1.515 -14.645 -9.733 1.00 93.25 83 LEU A C 1
ATOM 612 O O . LEU A 1 83 ? -0.435 -14.804 -10.296 1.00 93.25 83 LEU A O 1
ATOM 616 N N . ILE A 1 84 ? -2.607 -15.335 -10.075 1.00 95.56 84 ILE A N 1
ATOM 617 C CA . ILE A 1 84 ? -2.628 -16.300 -11.182 1.00 95.56 84 ILE A CA 1
ATOM 618 C C . ILE A 1 84 ? -2.300 -15.594 -12.500 1.00 95.56 84 ILE A C 1
ATOM 620 O O . ILE A 1 84 ? -1.443 -16.070 -13.239 1.00 95.56 84 ILE A O 1
ATOM 624 N N . VAL A 1 85 ? -2.922 -14.444 -12.781 1.00 93.62 85 VAL A N 1
ATOM 625 C CA . VAL A 1 85 ? -2.648 -13.659 -13.997 1.00 93.62 85 VAL A CA 1
ATOM 626 C C . VAL A 1 85 ? -1.173 -13.250 -14.074 1.00 93.62 85 VAL A C 1
ATOM 628 O O . VAL A 1 85 ? -0.541 -13.444 -15.112 1.00 93.62 85 VAL A O 1
ATOM 631 N N . ALA A 1 86 ? -0.598 -12.755 -12.975 1.00 89.56 86 ALA A N 1
ATOM 632 C CA . ALA A 1 86 ? 0.809 -12.367 -12.916 1.00 89.56 86 ALA A CA 1
ATOM 633 C C . ALA A 1 86 ? 1.749 -13.568 -13.119 1.00 89.56 86 ALA A C 1
ATOM 635 O O . ALA A 1 86 ? 2.685 -13.486 -13.914 1.00 89.56 86 ALA A O 1
ATOM 636 N N . LEU A 1 87 ? 1.482 -14.697 -12.452 1.00 90.62 87 LEU A N 1
ATOM 637 C CA . LEU A 1 87 ? 2.282 -15.920 -12.573 1.00 90.62 87 LEU A CA 1
ATOM 638 C C . LEU A 1 87 ? 2.220 -16.512 -13.977 1.00 90.62 87 LEU A C 1
ATOM 640 O O . LEU A 1 87 ? 3.257 -16.885 -14.523 1.00 90.62 87 LEU A O 1
ATOM 644 N N . VAL A 1 88 ? 1.029 -16.575 -14.575 1.00 90.88 88 VAL A N 1
ATOM 645 C CA . VAL A 1 88 ? 0.852 -17.039 -15.954 1.00 90.88 88 VAL A CA 1
ATOM 646 C C . VAL A 1 88 ? 1.615 -16.120 -16.896 1.00 90.88 88 VAL A C 1
ATOM 648 O O . VAL A 1 88 ? 2.429 -16.611 -17.667 1.00 90.88 88 VAL A O 1
ATOM 651 N N . SER A 1 89 ? 1.447 -14.800 -16.786 1.00 88.25 89 SER A N 1
ATOM 652 C CA . SER A 1 89 ? 2.155 -13.836 -17.636 1.00 88.25 89 SER A CA 1
ATOM 653 C C . SER A 1 89 ? 3.680 -13.926 -17.496 1.00 88.25 89 SER A C 1
ATOM 655 O O . SER A 1 89 ? 4.394 -13.837 -18.490 1.00 88.25 89 SER A O 1
ATOM 657 N N . ALA A 1 90 ? 4.191 -14.138 -16.280 1.00 85.19 90 ALA A N 1
ATOM 658 C CA . ALA A 1 90 ? 5.623 -14.271 -16.010 1.00 85.19 90 ALA A CA 1
ATOM 659 C C . ALA A 1 90 ? 6.215 -15.601 -16.508 1.00 85.19 90 ALA A C 1
ATOM 661 O O . ALA A 1 90 ? 7.376 -15.647 -16.924 1.00 85.19 90 ALA A O 1
ATOM 662 N N . SER A 1 91 ? 5.417 -16.672 -16.466 1.00 86.31 91 SER A N 1
ATOM 663 C CA . SER A 1 91 ? 5.824 -18.031 -16.847 1.00 86.31 91 SER A CA 1
ATOM 664 C C . SER A 1 91 ? 5.598 -18.325 -18.328 1.00 86.31 91 SER A C 1
ATOM 666 O O . SER A 1 91 ? 6.231 -19.223 -18.873 1.00 86.31 91 SER A O 1
ATOM 668 N N . LEU A 1 92 ? 4.726 -17.566 -18.995 1.00 85.94 92 LEU A N 1
ATOM 669 C CA . LEU A 1 92 ? 4.377 -17.747 -20.402 1.00 85.94 92 LEU A CA 1
ATOM 670 C C . LEU A 1 92 ? 5.604 -17.787 -21.334 1.00 85.94 92 LEU A C 1
ATOM 672 O O . LEU A 1 92 ? 5.647 -18.679 -22.178 1.00 85.94 92 LEU A O 1
ATOM 676 N N . PRO A 1 93 ? 6.642 -16.938 -21.171 1.00 86.00 93 PRO A N 1
ATOM 677 C CA . PRO A 1 93 ? 7.835 -16.994 -22.017 1.00 86.00 93 PRO A CA 1
ATOM 678 C C . PRO A 1 93 ? 8.619 -18.312 -21.925 1.00 86.00 93 PRO A C 1
ATOM 680 O O . PRO A 1 93 ? 9.228 -18.719 -22.914 1.00 86.00 93 PRO A O 1
ATOM 683 N N . LEU A 1 94 ? 8.555 -19.022 -20.788 1.00 86.06 94 LEU A N 1
ATOM 684 C CA . LEU A 1 94 ? 9.217 -20.323 -20.619 1.00 86.06 94 LEU A CA 1
ATOM 685 C C . LEU A 1 94 ? 8.650 -21.369 -21.585 1.00 86.06 94 LEU A C 1
ATOM 687 O O . LEU A 1 94 ? 9.401 -22.189 -22.111 1.00 86.06 94 LEU A O 1
ATOM 691 N N . ALA A 1 95 ? 7.344 -21.311 -21.867 1.00 86.12 95 ALA A N 1
ATOM 692 C CA . ALA A 1 95 ? 6.694 -22.200 -22.831 1.00 86.12 95 ALA A CA 1
ATOM 693 C C . ALA A 1 95 ? 7.172 -21.961 -24.276 1.00 86.12 95 ALA A C 1
ATOM 695 O O . ALA A 1 95 ? 7.051 -22.848 -25.117 1.00 86.12 95 ALA A O 1
ATOM 696 N N . PHE A 1 96 ? 7.757 -20.791 -24.551 1.00 84.62 96 PHE A N 1
ATOM 697 C CA . PHE A 1 96 ? 8.334 -20.416 -25.844 1.00 84.62 96 PHE A CA 1
ATOM 698 C C . PHE A 1 96 ? 9.871 -20.511 -25.864 1.00 84.62 96 PHE A C 1
ATOM 700 O O . PHE A 1 96 ? 10.506 -20.020 -26.794 1.00 84.62 96 PHE A O 1
ATOM 707 N N . GLY A 1 97 ? 10.485 -21.135 -24.849 1.00 84.44 97 GLY A N 1
ATOM 708 C CA . GLY A 1 97 ? 11.939 -21.307 -24.750 1.00 84.44 97 GLY A CA 1
ATOM 709 C C . GLY A 1 97 ? 12.711 -20.038 -24.368 1.00 84.44 97 GLY A C 1
ATOM 710 O O . GLY A 1 97 ? 13.941 -20.039 -24.414 1.00 84.44 97 GLY A O 1
ATOM 711 N N . ALA A 1 98 ? 12.018 -18.963 -23.984 1.00 84.50 98 ALA A N 1
ATOM 712 C CA . ALA A 1 98 ? 12.627 -17.732 -23.497 1.00 84.50 98 ALA A CA 1
ATOM 713 C C . ALA A 1 98 ? 12.786 -17.753 -21.962 1.00 84.50 98 ALA A C 1
ATOM 715 O O . ALA A 1 98 ? 12.057 -18.471 -21.273 1.00 84.50 98 ALA A O 1
ATOM 716 N N . PRO A 1 99 ? 13.714 -16.964 -21.388 1.00 84.56 99 PRO A N 1
ATOM 717 C CA . PRO A 1 99 ? 13.857 -16.848 -19.938 1.00 84.56 99 PRO A CA 1
ATOM 718 C C . PRO A 1 99 ? 12.565 -16.391 -19.239 1.00 84.56 99 PRO A C 1
ATOM 720 O O . PRO A 1 99 ? 11.762 -15.645 -19.805 1.00 84.56 99 PRO A O 1
ATOM 723 N N . PHE A 1 100 ? 12.388 -16.795 -17.979 1.00 80.88 100 PHE A N 1
ATOM 724 C CA . PHE A 1 100 ? 11.309 -16.305 -17.111 1.00 80.88 100 PHE A CA 1
ATOM 725 C C . PHE A 1 100 ? 11.271 -14.765 -17.096 1.00 80.88 100 PHE A C 1
ATOM 727 O O . PHE A 1 100 ? 12.328 -14.135 -17.075 1.00 80.88 100 PHE A O 1
ATOM 734 N N . LEU A 1 101 ? 10.068 -14.171 -17.104 1.00 80.19 101 LEU A N 1
ATOM 735 C CA . LEU A 1 101 ? 9.839 -12.713 -17.176 1.00 80.19 101 LEU A CA 1
ATOM 736 C C . LEU A 1 101 ? 10.329 -12.011 -18.459 1.00 80.19 101 LEU A C 1
ATOM 738 O O . LEU A 1 101 ? 10.440 -10.784 -18.480 1.00 80.19 101 LEU A O 1
ATOM 742 N N . THR A 1 102 ? 10.579 -12.739 -19.551 1.00 80.38 102 THR A N 1
ATOM 743 C CA . THR A 1 102 ? 10.853 -12.090 -20.845 1.00 80.38 102 THR A CA 1
ATOM 744 C C . THR A 1 102 ? 9.620 -11.328 -21.342 1.00 80.38 102 THR A C 1
ATOM 746 O O . THR A 1 102 ? 8.500 -11.843 -21.344 1.00 80.38 102 THR A O 1
ATOM 749 N N . GLN A 1 103 ? 9.823 -10.081 -21.763 1.00 77.50 103 GLN A N 1
ATOM 750 C CA . GLN A 1 103 ? 8.750 -9.185 -22.185 1.00 77.50 103 GLN A CA 1
ATOM 751 C C . GLN A 1 103 ? 8.553 -9.243 -23.703 1.00 77.50 103 GLN A C 1
ATOM 753 O O . GLN A 1 103 ? 9.519 -9.160 -24.459 1.00 77.50 103 GLN A O 1
ATOM 758 N N . TYR A 1 104 ? 7.298 -9.340 -24.140 1.00 74.75 104 TYR A N 1
ATOM 759 C CA . TYR A 1 104 ? 6.907 -9.206 -25.543 1.00 74.75 104 TYR A CA 1
ATOM 760 C C . TYR A 1 104 ? 5.979 -8.003 -25.664 1.00 74.75 104 TYR A C 1
ATOM 762 O O . TYR A 1 104 ? 4.973 -7.946 -24.959 1.00 74.75 104 TYR A O 1
ATOM 770 N N . ASN A 1 105 ? 6.303 -7.062 -26.550 1.00 70.50 105 ASN A N 1
ATOM 771 C CA . ASN A 1 105 ? 5.530 -5.839 -26.755 1.00 70.50 105 ASN A CA 1
ATOM 772 C C . ASN A 1 105 ? 4.971 -5.818 -28.182 1.00 70.50 105 ASN A C 1
ATOM 774 O O . ASN A 1 105 ? 5.726 -5.998 -29.136 1.00 70.50 105 ASN A O 1
ATOM 778 N N . VAL A 1 106 ? 3.666 -5.583 -28.324 1.00 63.91 106 VAL A N 1
ATOM 779 C CA . VAL A 1 106 ? 3.010 -5.301 -29.607 1.00 63.91 106 VAL A CA 1
ATOM 780 C C . VAL A 1 106 ? 2.465 -3.878 -29.539 1.00 63.91 106 VAL A C 1
ATOM 782 O O . VAL A 1 106 ? 1.631 -3.573 -28.693 1.00 63.91 106 VAL A O 1
ATOM 785 N N . THR A 1 107 ? 2.936 -2.979 -30.396 1.00 56.66 107 THR A N 1
ATOM 786 C CA . THR A 1 107 ? 2.438 -1.598 -30.454 1.00 56.66 107 THR A CA 1
ATOM 787 C C . THR A 1 107 ? 1.103 -1.539 -31.192 1.00 56.66 107 THR A C 1
ATOM 789 O O . THR A 1 107 ? 0.984 -1.995 -32.327 1.00 56.66 107 THR A O 1
ATOM 792 N N . LEU A 1 108 ? 0.064 -1.022 -30.527 1.00 56.88 108 LEU A N 1
ATOM 793 C CA . LEU A 1 108 ? -1.184 -0.614 -31.166 1.00 56.88 108 LEU A CA 1
ATOM 794 C C . LEU A 1 108 ? -1.131 0.894 -31.425 1.00 56.88 108 LEU A C 1
ATOM 796 O O . LEU A 1 108 ? -1.249 1.704 -30.504 1.00 56.88 108 LEU A O 1
ATOM 800 N N . ASP A 1 109 ? -1.014 1.264 -32.696 1.00 52.62 109 ASP A N 1
ATOM 801 C CA . ASP A 1 109 ? -0.692 2.637 -33.105 1.00 52.62 109 ASP A CA 1
ATOM 802 C C . ASP A 1 109 ? -1.899 3.602 -33.138 1.00 52.62 109 ASP A C 1
ATOM 804 O O . ASP A 1 109 ? -1.771 4.740 -33.585 1.00 52.62 109 ASP A O 1
ATOM 808 N N . ARG A 1 110 ? -3.105 3.200 -32.694 1.00 52.88 110 ARG A N 1
ATOM 809 C CA . ARG A 1 110 ? -4.306 4.071 -32.726 1.00 52.88 110 ARG A CA 1
ATOM 810 C C . ARG A 1 110 ? -5.298 3.823 -31.591 1.00 52.88 110 ARG A C 1
ATOM 812 O O . ARG A 1 110 ? -6.398 3.324 -31.829 1.00 52.88 110 ARG A O 1
ATOM 819 N N . VAL A 1 111 ? -4.969 4.252 -30.374 1.00 57.56 111 VAL A N 1
ATOM 820 C CA . VAL A 1 111 ? -5.982 4.431 -29.319 1.00 57.56 111 VAL A CA 1
ATOM 821 C C . VAL A 1 111 ? -6.309 5.926 -29.187 1.00 57.56 111 VAL A C 1
ATOM 823 O O . VAL A 1 111 ? -5.443 6.700 -28.764 1.00 57.56 111 VAL A O 1
ATOM 826 N N . PRO A 1 112 ? -7.531 6.379 -29.543 1.00 47.97 112 PRO A N 1
ATOM 827 C CA . PRO A 1 112 ? -7.907 7.776 -29.360 1.00 47.97 112 PRO A CA 1
ATOM 828 C C . PRO A 1 112 ? -7.852 8.114 -27.862 1.00 47.97 112 PRO A C 1
ATOM 830 O O . PRO A 1 112 ? -8.410 7.383 -27.049 1.00 47.97 112 PRO A O 1
ATOM 833 N N . LEU A 1 113 ? -7.164 9.214 -27.523 1.00 57.38 113 LEU A N 1
ATOM 834 C CA . LEU A 1 113 ? -6.882 9.747 -26.174 1.00 57.38 113 LEU A CA 1
ATOM 835 C C . LEU A 1 113 ? -5.604 9.241 -25.458 1.00 57.38 113 LEU A C 1
ATOM 837 O O . LEU A 1 113 ? -5.122 9.949 -24.578 1.00 57.38 113 LEU A O 1
ATOM 841 N N . VAL A 1 114 ? -5.021 8.089 -25.824 1.00 54.31 114 VAL A N 1
ATOM 842 C CA . VAL A 1 114 ? -3.898 7.468 -25.065 1.00 54.31 114 VAL A CA 1
ATOM 843 C C . VAL A 1 114 ? -2.560 7.438 -25.835 1.00 54.31 114 VAL A C 1
ATOM 845 O O . VAL A 1 114 ? -1.509 7.318 -25.211 1.00 54.31 114 VAL A O 1
ATOM 848 N N . GLY A 1 115 ? -2.568 7.645 -27.158 1.00 62.97 115 GLY A N 1
ATOM 849 C CA . GLY A 1 115 ? -1.359 7.604 -28.000 1.00 62.97 115 GLY A CA 1
ATOM 850 C C . GLY A 1 115 ? -1.030 6.191 -28.505 1.00 62.97 115 GLY A C 1
ATOM 851 O O . GLY A 1 115 ? -1.936 5.363 -28.625 1.00 62.97 115 GLY A O 1
ATOM 852 N N . GLU A 1 116 ? 0.243 5.919 -28.823 1.00 56.28 116 GLU A N 1
ATOM 853 C CA . GLU A 1 116 ? 0.726 4.560 -29.122 1.00 56.28 116 GLU A CA 1
ATOM 854 C C . GLU A 1 116 ? 0.622 3.706 -27.855 1.00 56.28 116 GLU A C 1
ATOM 856 O O . GLU A 1 116 ? 1.259 4.006 -26.842 1.00 56.28 116 GLU A O 1
ATOM 861 N N . LEU A 1 117 ? -0.201 2.655 -27.892 1.00 55.88 117 LEU A N 1
ATOM 862 C CA . LEU A 1 117 ? -0.357 1.736 -26.771 1.00 55.88 117 LEU A CA 1
ATOM 863 C C . LEU A 1 117 ? 0.438 0.457 -27.070 1.00 55.88 117 LEU A C 1
ATOM 865 O O . LEU A 1 117 ? -0.089 -0.433 -27.739 1.00 55.88 117 LEU A O 1
ATOM 869 N N . PRO A 1 118 ? 1.696 0.330 -26.607 1.00 55.03 118 PRO A N 1
ATOM 870 C CA . PRO A 1 118 ? 2.399 -0.947 -26.572 1.00 55.03 118 PRO A CA 1
ATOM 871 C C . PRO A 1 118 ? 1.656 -1.910 -25.644 1.00 55.03 118 PRO A C 1
ATOM 873 O O . PRO A 1 118 ? 1.855 -1.948 -24.432 1.00 55.03 118 PRO A O 1
ATOM 876 N N . LEU A 1 119 ? 0.754 -2.687 -26.231 1.00 65.00 119 LEU A N 1
ATOM 877 C CA . LEU A 1 119 ? 0.092 -3.814 -25.605 1.00 65.00 119 LEU A CA 1
ATOM 878 C C . LEU A 1 119 ? 1.097 -4.962 -25.549 1.00 65.00 119 LEU A C 1
ATOM 880 O O . LEU A 1 119 ? 1.313 -5.694 -26.513 1.00 65.00 119 LEU A O 1
ATOM 884 N N . GLY A 1 120 ? 1.761 -5.082 -24.406 1.00 74.06 120 GLY A N 1
ATOM 885 C CA . GLY A 1 120 ? 2.716 -6.148 -24.144 1.00 74.06 120 GLY A CA 1
ATOM 886 C C . GLY A 1 120 ? 2.347 -7.011 -22.945 1.00 74.06 120 GLY A C 1
ATOM 887 O O . GLY A 1 120 ? 1.496 -6.658 -22.123 1.00 74.06 120 GLY A O 1
ATOM 888 N N . THR A 1 121 ? 3.063 -8.124 -22.795 1.00 78.56 121 THR A N 1
ATOM 889 C CA . THR A 1 121 ? 3.028 -8.953 -21.582 1.00 78.56 121 THR A CA 1
ATOM 890 C C . THR A 1 121 ? 3.323 -8.180 -20.282 1.00 78.56 121 THR A C 1
ATOM 892 O O . THR A 1 121 ? 2.774 -8.580 -19.253 1.00 78.56 121 THR A O 1
ATOM 895 N N . PRO A 1 122 ? 4.069 -7.046 -20.267 1.00 84.06 122 PRO A N 1
ATOM 896 C CA . PRO A 1 122 ? 4.201 -6.218 -19.065 1.00 84.06 122 PRO A CA 1
ATOM 897 C C . PRO A 1 122 ? 2.876 -5.641 -18.560 1.00 84.06 122 PRO A C 1
ATOM 899 O O . PRO A 1 122 ? 2.663 -5.596 -17.355 1.00 84.06 122 PRO A O 1
ATOM 902 N N . LEU A 1 123 ? 1.956 -5.257 -19.454 1.00 85.19 123 LEU A N 1
ATOM 903 C CA . LEU A 1 123 ? 0.656 -4.712 -19.047 1.00 85.19 123 LEU A CA 1
ATOM 904 C C . LEU A 1 123 ? -0.210 -5.785 -18.376 1.00 85.19 123 LEU A C 1
ATOM 906 O O . LEU A 1 123 ? -0.913 -5.504 -17.410 1.00 85.19 123 LEU A O 1
ATOM 910 N N . VAL A 1 124 ? -0.143 -7.025 -18.870 1.00 88.19 124 VAL A N 1
ATOM 911 C CA . VAL A 1 124 ? -0.857 -8.170 -18.281 1.00 88.19 124 VAL A CA 1
ATOM 912 C C . VAL A 1 124 ? -0.276 -8.520 -16.911 1.00 88.19 124 VAL A C 1
ATOM 914 O O . VAL A 1 124 ? -1.028 -8.760 -15.966 1.00 88.19 124 VAL A O 1
ATOM 917 N N . PHE A 1 125 ? 1.051 -8.493 -16.778 1.00 88.81 125 PHE A N 1
ATOM 918 C CA . PHE A 1 125 ? 1.719 -8.667 -15.491 1.00 88.81 125 PHE A CA 1
ATOM 919 C C . PHE A 1 125 ? 1.300 -7.579 -14.490 1.00 88.81 125 PHE A C 1
ATOM 921 O O . PHE A 1 125 ? 0.853 -7.898 -13.386 1.00 88.81 125 PHE A O 1
ATOM 928 N N . ASP A 1 126 ? 1.344 -6.310 -14.898 1.00 89.94 126 ASP A N 1
ATOM 929 C CA . ASP A 1 126 ? 0.930 -5.177 -14.070 1.00 89.94 126 ASP A CA 1
ATOM 930 C C . ASP A 1 126 ? -0.563 -5.207 -13.733 1.00 89.94 126 ASP A C 1
ATOM 932 O O . ASP A 1 126 ? -0.946 -4.788 -12.642 1.00 89.94 126 ASP A O 1
ATOM 936 N N . ALA A 1 127 ? -1.417 -5.734 -14.617 1.00 91.81 127 ALA A N 1
ATOM 937 C CA . ALA A 1 127 ? -2.833 -5.952 -14.326 1.00 91.81 127 ALA A CA 1
ATOM 938 C C . ALA A 1 127 ? -3.009 -6.995 -13.212 1.00 91.81 127 ALA A C 1
ATOM 940 O O . ALA A 1 127 ? -3.821 -6.810 -12.305 1.00 91.81 127 ALA A O 1
ATOM 941 N N . GLY A 1 128 ? -2.208 -8.066 -13.242 1.00 92.31 128 GLY A N 1
ATOM 942 C CA . GLY A 1 128 ? -2.144 -9.046 -12.161 1.00 92.31 128 GLY A CA 1
ATOM 943 C C . GLY A 1 128 ? -1.723 -8.407 -10.835 1.00 92.31 128 GLY A C 1
ATOM 944 O O . GLY A 1 128 ? -2.414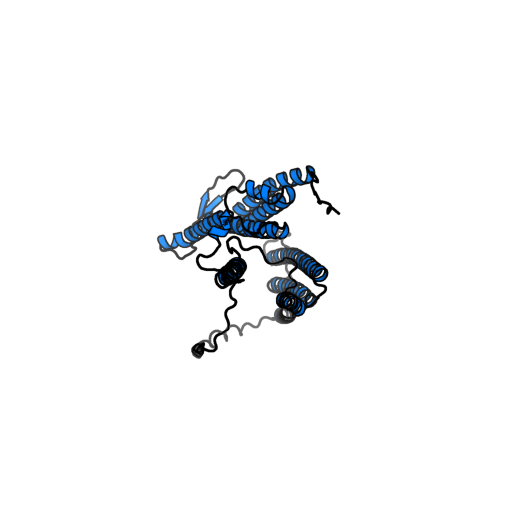 -8.565 -9.827 1.00 92.31 128 GLY A O 1
ATOM 945 N N . VAL A 1 129 ? -0.651 -7.606 -10.846 1.00 93.50 129 VAL A N 1
ATOM 946 C CA . VAL A 1 129 ? -0.185 -6.852 -9.668 1.00 93.50 129 VAL A CA 1
ATOM 947 C C . VAL A 1 129 ? -1.256 -5.879 -9.164 1.00 93.50 129 VAL A C 1
ATOM 949 O O . VAL A 1 129 ? -1.511 -5.834 -7.962 1.00 93.50 129 VAL A O 1
ATOM 952 N N . PHE A 1 130 ? -1.931 -5.147 -10.053 1.00 93.62 130 PHE A N 1
ATOM 953 C CA . PHE A 1 130 ? -3.024 -4.235 -9.705 1.00 93.62 130 PHE A CA 1
ATOM 954 C C . PHE A 1 130 ? -4.130 -4.960 -8.933 1.00 93.62 130 PHE A C 1
ATOM 956 O O . PHE A 1 130 ? -4.518 -4.520 -7.852 1.00 93.62 130 PHE A O 1
ATOM 963 N N . LEU A 1 131 ? -4.598 -6.104 -9.441 1.00 94.62 131 LEU A N 1
ATOM 964 C CA . LEU A 1 131 ? -5.642 -6.903 -8.793 1.00 94.62 131 LEU A CA 1
ATOM 965 C C . LEU A 1 131 ? -5.196 -7.455 -7.429 1.00 94.62 131 LEU A C 1
ATOM 967 O O . LEU A 1 131 ? -5.984 -7.432 -6.481 1.00 94.62 131 LEU A O 1
ATOM 971 N N . VAL A 1 132 ? -3.938 -7.899 -7.304 1.00 94.44 132 VAL A N 1
ATOM 972 C CA . VAL A 1 132 ? -3.348 -8.318 -6.018 1.00 94.44 132 VAL A CA 1
ATOM 973 C C . VAL A 1 132 ? -3.378 -7.178 -5.011 1.00 94.44 132 VAL A C 1
ATOM 975 O O . VAL A 1 132 ? -3.887 -7.359 -3.906 1.00 94.44 132 VAL A O 1
ATOM 978 N N . VAL A 1 133 ? -2.875 -6.004 -5.390 1.00 94.50 133 VAL A N 1
ATOM 979 C CA . VAL A 1 133 ? -2.798 -4.841 -4.499 1.00 94.50 133 VAL A CA 1
ATOM 980 C C . VAL A 1 133 ? -4.196 -4.394 -4.082 1.00 94.50 133 VAL A C 1
ATOM 982 O O . VAL A 1 133 ? -4.464 -4.292 -2.888 1.00 94.50 133 VAL A O 1
ATOM 985 N N . VAL A 1 134 ? -5.124 -4.216 -5.029 1.00 93.44 134 VAL A N 1
ATOM 986 C CA . VAL A 1 134 ? -6.515 -3.856 -4.705 1.00 93.44 134 VAL A CA 1
ATOM 987 C C . VAL A 1 134 ? -7.130 -4.875 -3.755 1.00 93.44 134 VAL A C 1
ATOM 989 O O . VAL A 1 134 ? -7.701 -4.485 -2.737 1.00 93.44 134 VAL A O 1
ATOM 992 N N . GLY A 1 135 ? -7.003 -6.168 -4.056 1.00 91.81 135 GLY A N 1
ATOM 993 C CA . GLY A 1 135 ? -7.614 -7.235 -3.275 1.00 91.81 135 GLY A CA 1
ATOM 994 C C . GLY A 1 135 ? -7.063 -7.328 -1.853 1.00 91.81 135 GLY A C 1
ATOM 995 O O . GLY A 1 135 ? -7.828 -7.268 -0.888 1.00 91.81 135 GLY A O 1
ATOM 996 N N . VAL A 1 136 ? -5.738 -7.420 -1.709 1.00 92.31 136 VAL A N 1
ATOM 997 C CA . VAL A 1 136 ? -5.068 -7.556 -0.405 1.00 92.31 136 VAL A CA 1
ATOM 998 C C . VAL A 1 136 ? -5.282 -6.313 0.447 1.00 92.31 136 VAL A C 1
ATOM 1000 O O . VAL A 1 136 ? -5.710 -6.428 1.596 1.00 92.31 136 VAL A O 1
ATOM 1003 N N . THR A 1 137 ? -5.027 -5.125 -0.106 1.00 91.69 137 THR A N 1
ATOM 1004 C CA . THR A 1 137 ? -5.140 -3.876 0.648 1.00 91.69 137 THR A CA 1
ATOM 1005 C C . THR A 1 137 ? -6.582 -3.670 1.103 1.00 91.69 137 THR A C 1
ATOM 1007 O O . THR A 1 137 ? -6.821 -3.480 2.294 1.00 91.69 137 THR A O 1
ATOM 1010 N N . THR A 1 138 ? -7.557 -3.826 0.203 1.00 90.25 138 THR A N 1
ATOM 1011 C CA . THR A 1 138 ? -8.984 -3.714 0.544 1.00 90.25 138 THR A CA 1
ATOM 1012 C C . THR A 1 138 ? -9.410 -4.732 1.603 1.00 90.25 138 THR A C 1
ATOM 1014 O O . THR A 1 138 ? -10.129 -4.373 2.537 1.00 90.25 138 THR A O 1
ATOM 1017 N N . LYS A 1 139 ? -8.953 -5.992 1.507 1.00 90.50 139 LYS A N 1
ATOM 1018 C CA . LYS A 1 139 ? -9.251 -7.008 2.526 1.00 90.50 139 LYS A CA 1
ATOM 1019 C C . LYS A 1 139 ? -8.731 -6.584 3.893 1.00 90.50 139 LYS A C 1
ATOM 1021 O O . LYS A 1 139 ? -9.487 -6.613 4.860 1.00 90.50 139 LYS A O 1
ATOM 1026 N N . LEU A 1 140 ? -7.464 -6.184 3.958 1.00 88.62 140 LEU A N 1
ATOM 1027 C CA . LEU A 1 140 ? -6.798 -5.791 5.195 1.00 88.62 140 LEU A CA 1
ATOM 1028 C C . LEU A 1 140 ? -7.505 -4.605 5.856 1.00 88.62 140 LEU A C 1
ATOM 1030 O O . LEU A 1 140 ? -7.780 -4.636 7.052 1.00 88.62 140 LEU A O 1
ATOM 1034 N N . ILE A 1 141 ? -7.880 -3.603 5.062 1.00 87.12 141 ILE A N 1
ATOM 1035 C CA . ILE A 1 141 ? -8.634 -2.440 5.537 1.00 87.12 141 ILE A CA 1
ATOM 1036 C C . ILE A 1 141 ? -9.981 -2.851 6.110 1.00 87.12 141 ILE A C 1
ATOM 1038 O O . ILE A 1 141 ? -10.348 -2.359 7.168 1.00 87.12 141 ILE A O 1
ATOM 1042 N N . PHE A 1 142 ? -10.732 -3.730 5.447 1.00 85.94 142 PHE A N 1
ATOM 1043 C CA . PHE A 1 142 ? -12.032 -4.135 5.976 1.00 85.94 142 PHE A CA 1
ATOM 1044 C C . PHE A 1 142 ? -11.920 -4.967 7.243 1.00 85.94 142 PHE A C 1
ATOM 1046 O O . PHE A 1 142 ? -12.720 -4.768 8.151 1.00 85.94 142 PHE A O 1
ATOM 1053 N N . VAL A 1 143 ? -10.934 -5.858 7.324 1.00 84.50 143 VAL A N 1
ATOM 1054 C CA . VAL A 1 143 ? -10.652 -6.616 8.548 1.00 84.50 143 VAL A CA 1
ATOM 1055 C C . VAL A 1 143 ? -10.354 -5.649 9.697 1.00 84.50 143 VAL A C 1
ATOM 1057 O O . VAL A 1 143 ? -10.977 -5.744 10.754 1.00 84.50 143 VAL A O 1
ATOM 1060 N N . LEU A 1 144 ? -9.488 -4.659 9.460 1.00 81.38 144 LEU A N 1
ATOM 1061 C CA . LEU A 1 144 ? -9.137 -3.646 10.454 1.00 81.38 144 LEU A CA 1
ATOM 1062 C C . LEU A 1 1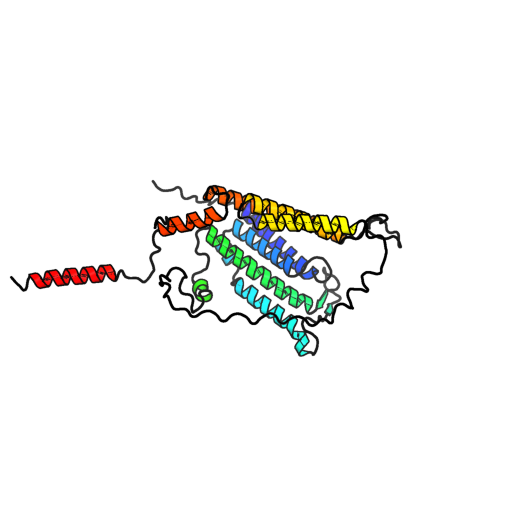44 ? -10.330 -2.753 10.822 1.00 81.38 144 LEU A C 1
ATOM 1064 O O . LEU A 1 144 ? -10.603 -2.536 11.996 1.00 81.38 144 LEU A O 1
ATOM 1068 N N . ALA A 1 145 ? -11.068 -2.253 9.834 1.00 80.25 145 ALA A N 1
ATOM 1069 C CA . ALA A 1 145 ? -12.206 -1.368 10.049 1.00 80.25 145 ALA A CA 1
ATOM 1070 C C . ALA A 1 145 ? -13.334 -2.066 10.820 1.00 80.25 145 ALA A C 1
ATOM 1072 O O . ALA A 1 145 ? -13.978 -1.439 11.658 1.00 80.25 145 ALA A O 1
ATOM 1073 N N . ARG A 1 146 ? -13.553 -3.366 10.577 1.00 80.38 146 ARG A N 1
ATOM 1074 C CA . ARG A 1 146 ? -14.502 -4.180 11.347 1.00 80.38 146 ARG A CA 1
ATOM 1075 C C . ARG A 1 146 ? -14.037 -4.358 12.786 1.00 80.38 146 ARG A C 1
ATOM 1077 O O . ARG A 1 146 ? -14.826 -4.077 13.682 1.00 80.38 146 ARG A O 1
ATOM 1084 N N . ALA A 1 147 ? -12.769 -4.718 12.993 1.00 77.19 147 ALA A N 1
ATOM 1085 C CA . ALA A 1 147 ? -12.192 -4.859 14.329 1.00 77.19 147 ALA A CA 1
ATOM 1086 C C . ALA A 1 147 ? -12.308 -3.557 15.145 1.00 77.19 147 ALA A C 1
ATOM 1088 O O . ALA A 1 147 ? -12.786 -3.573 16.273 1.00 77.19 147 ALA A O 1
ATOM 1089 N N . LEU A 1 148 ? -11.978 -2.411 14.540 1.00 74.62 148 LEU A N 1
ATOM 1090 C CA . LEU A 1 148 ? -12.105 -1.093 15.177 1.00 74.62 148 LEU A CA 1
ATOM 1091 C C . LEU A 1 148 ? -13.560 -0.673 15.441 1.00 74.62 148 LEU A C 1
ATOM 1093 O O . LEU A 1 148 ? -13.808 0.156 16.310 1.00 74.62 148 LEU A O 1
ATOM 1097 N N . SER A 1 149 ? -14.519 -1.228 14.698 1.00 71.25 149 SER A N 1
ATOM 1098 C CA . SER A 1 149 ? -15.951 -0.943 14.863 1.00 71.25 149 SER A CA 1
ATOM 1099 C C . SER A 1 149 ? -16.648 -1.907 15.835 1.00 71.25 149 SER A C 1
ATOM 1101 O O . SER A 1 149 ? -17.873 -1.874 15.933 1.00 71.25 149 SER A O 1
ATOM 1103 N N . GLY A 1 150 ? -15.905 -2.789 16.518 1.00 69.38 150 GLY A N 1
ATOM 1104 C CA . GLY A 1 150 ? -16.469 -3.806 17.417 1.00 69.38 150 GLY A CA 1
ATOM 1105 C C . GLY A 1 150 ? -17.216 -4.933 16.692 1.00 69.38 150 GLY A C 1
ATOM 1106 O O . GLY A 1 150 ? -18.013 -5.644 17.301 1.00 69.38 150 GLY A O 1
ATOM 1107 N N . LEU A 1 151 ? -16.997 -5.092 15.382 1.00 68.69 151 LEU A N 1
ATOM 1108 C CA . LEU A 1 151 ? -17.558 -6.177 14.581 1.00 68.69 151 LEU A CA 1
ATOM 1109 C C . LEU A 1 151 ? -16.539 -7.321 14.458 1.00 68.69 151 LEU A C 1
ATOM 1111 O O . LEU A 1 151 ? -15.338 -7.062 14.363 1.00 68.69 151 LEU A O 1
ATOM 1115 N N . PRO A 1 152 ? -16.988 -8.588 14.344 1.00 63.75 152 PRO A N 1
ATOM 1116 C CA . PRO A 1 152 ? -16.096 -9.704 14.048 1.00 63.75 152 PRO A CA 1
ATOM 1117 C C . PRO A 1 152 ? -15.265 -9.417 12.793 1.00 63.75 152 PRO A C 1
ATOM 1119 O O . PRO A 1 152 ? -15.820 -9.082 11.737 1.00 63.75 152 PRO A O 1
ATOM 1122 N N . ALA A 1 153 ? -13.942 -9.549 12.917 1.00 65.25 153 ALA A N 1
ATOM 1123 C CA . ALA A 1 153 ? -12.969 -9.149 11.900 1.00 65.25 153 ALA A CA 1
ATOM 1124 C C . ALA A 1 153 ? -13.150 -9.888 10.555 1.00 65.25 153 ALA A C 1
ATOM 1126 O O . ALA A 1 153 ? -12.887 -9.329 9.490 1.00 65.25 153 ALA A O 1
ATOM 1127 N N . LEU A 1 154 ? -13.665 -11.121 10.595 1.00 65.06 154 LEU A N 1
ATOM 1128 C CA . LEU A 1 154 ? -14.029 -11.932 9.430 1.00 65.06 154 LEU A CA 1
ATOM 1129 C C . LEU A 1 154 ? -15.542 -12.184 9.397 1.00 65.06 154 LEU A C 1
ATOM 1131 O O . LEU A 1 154 ? -16.193 -12.281 10.439 1.00 65.06 154 LEU A O 1
ATOM 1135 N N . GLU A 1 155 ? -16.121 -12.327 8.202 1.00 66.50 155 GLU A N 1
ATOM 1136 C CA . GLU A 1 155 ? -17.501 -12.811 8.091 1.00 66.50 155 GLU A CA 1
ATOM 1137 C C . GLU A 1 155 ? -17.625 -14.284 8.503 1.00 66.50 155 GLU A C 1
ATOM 1139 O O . GLU A 1 155 ? -16.709 -15.080 8.302 1.00 66.50 155 GLU A O 1
ATOM 1144 N N . LYS A 1 156 ? -18.809 -14.703 8.973 1.00 58.31 156 LYS A N 1
ATOM 1145 C CA . LYS A 1 156 ? -19.101 -16.119 9.289 1.00 58.31 156 LYS A CA 1
ATOM 1146 C C . LYS A 1 156 ? -18.829 -17.066 8.104 1.00 58.31 156 LYS A C 1
ATOM 1148 O O . LYS A 1 156 ? -18.426 -18.210 8.298 1.00 58.31 156 LYS A O 1
ATOM 1153 N N . SER A 1 157 ? -19.030 -16.586 6.872 1.00 63.62 157 SER A N 1
ATOM 1154 C CA . SER A 1 157 ? -18.774 -17.329 5.626 1.00 63.62 157 SER A CA 1
ATOM 1155 C C . SER A 1 157 ? -17.279 -17.446 5.272 1.00 63.62 157 SER A C 1
ATOM 1157 O O . SER A 1 157 ? -16.887 -18.280 4.450 1.00 63.62 157 SER A O 1
ATOM 1159 N N . GLU A 1 158 ? -16.450 -16.592 5.871 1.00 64.44 158 GLU A N 1
ATOM 1160 C CA . GLU A 1 158 ? -15.006 -16.492 5.669 1.00 64.44 158 GLU A CA 1
ATOM 1161 C C . GLU A 1 158 ? -14.235 -17.195 6.779 1.00 64.44 158 GLU A C 1
ATOM 1163 O O . GLU A 1 158 ? -13.231 -17.836 6.495 1.00 64.44 158 GLU A O 1
ATOM 1168 N N . GLN A 1 159 ? -14.742 -17.159 8.015 1.00 64.19 159 GLN A N 1
ATOM 1169 C CA . GLN A 1 159 ? -14.198 -17.924 9.140 1.00 64.19 159 GLN A CA 1
ATOM 1170 C C . GLN A 1 159 ? -14.052 -19.406 8.782 1.00 64.19 159 GLN A C 1
ATOM 1172 O O . GLN A 1 159 ? -13.006 -19.987 9.018 1.00 64.19 159 GLN A O 1
ATOM 1177 N N . ARG A 1 160 ? -15.036 -19.998 8.092 1.00 60.75 160 ARG A N 1
ATOM 1178 C CA . ARG A 1 160 ? -14.948 -21.389 7.607 1.00 60.75 160 ARG A CA 1
ATOM 1179 C C . ARG A 1 160 ? -13.902 -21.621 6.507 1.00 60.75 160 ARG A C 1
ATOM 1181 O O . ARG A 1 160 ? -13.519 -22.759 6.282 1.00 60.75 160 ARG A O 1
ATOM 1188 N N . ARG A 1 161 ? -13.503 -20.573 5.778 1.00 62.22 161 ARG A N 1
ATOM 1189 C CA . ARG A 1 161 ? -12.538 -20.632 4.664 1.00 62.22 161 ARG A CA 1
ATOM 1190 C C . ARG A 1 161 ? -11.104 -20.343 5.108 1.00 62.22 161 ARG A C 1
ATOM 1192 O O . ARG A 1 161 ? -10.185 -20.857 4.483 1.00 62.22 161 ARG A O 1
ATOM 1199 N N . TYR A 1 162 ? -10.936 -19.506 6.132 1.00 62.03 162 TYR A N 1
ATOM 1200 C CA . TYR A 1 162 ? -9.636 -19.080 6.658 1.00 62.03 162 TYR A CA 1
ATOM 1201 C C . TYR A 1 162 ? -9.253 -19.756 7.974 1.00 62.03 162 TYR A C 1
ATOM 1203 O O . TYR A 1 162 ? -8.081 -19.704 8.331 1.00 62.03 162 TYR A O 1
ATOM 1211 N N . ALA A 1 163 ? -10.187 -20.409 8.674 1.00 57.38 163 ALA A N 1
ATOM 1212 C CA . ALA A 1 163 ? -9.825 -21.375 9.700 1.00 57.38 163 ALA A CA 1
ATOM 1213 C C . ALA A 1 163 ? -9.055 -22.498 9.003 1.00 57.38 163 ALA A C 1
ATOM 1215 O O . ALA A 1 163 ? -9.630 -23.282 8.241 1.00 57.38 163 ALA A O 1
ATOM 1216 N N . ALA A 1 164 ? -7.738 -22.524 9.192 1.00 45.06 164 ALA A N 1
ATOM 1217 C CA . ALA A 1 164 ? -6.925 -23.632 8.738 1.00 45.06 164 ALA A CA 1
ATOM 1218 C C . ALA A 1 164 ? -7.522 -24.922 9.320 1.00 45.06 164 ALA A C 1
ATOM 1220 O O . ALA A 1 164 ? -7.875 -24.972 10.495 1.00 45.06 164 ALA A O 1
ATOM 1221 N N . PHE A 1 165 ? -7.638 -25.962 8.492 1.00 52.50 165 PHE A N 1
ATOM 1222 C CA . PHE A 1 165 ? -8.292 -27.241 8.816 1.00 52.50 165 PHE A CA 1
ATOM 1223 C C . PHE A 1 165 ? -7.725 -27.946 10.075 1.00 52.50 165 PHE A C 1
ATOM 1225 O O . PHE A 1 165 ? -8.287 -28.939 10.522 1.00 52.50 165 PHE A O 1
ATOM 1232 N N . LEU A 1 166 ? -6.626 -27.442 10.651 1.00 48.75 166 LEU A N 1
ATOM 1233 C CA . LEU A 1 166 ? -5.928 -27.997 11.812 1.00 48.75 166 LEU A CA 1
ATOM 1234 C C . LEU A 1 166 ? -5.597 -26.980 12.915 1.00 48.75 166 LEU A C 1
ATOM 1236 O O . LEU A 1 166 ? -4.907 -27.343 13.863 1.00 48.75 166 LEU A O 1
ATOM 1240 N N . GLU A 1 167 ? -6.061 -25.732 12.837 1.00 48.06 167 GLU A N 1
ATOM 1241 C CA . GLU A 1 167 ? -5.783 -24.768 13.905 1.00 48.06 167 GLU A CA 1
ATOM 1242 C C . GLU A 1 167 ? -6.980 -24.701 14.851 1.00 48.06 167 GLU A C 1
ATOM 1244 O O . GLU A 1 167 ? -7.956 -23.982 14.636 1.00 48.06 167 GLU A O 1
ATOM 1249 N N . SER A 1 168 ? -6.910 -25.509 15.910 1.00 45.81 168 SER A N 1
ATOM 1250 C CA . SER A 1 168 ? -7.635 -25.196 17.135 1.00 45.81 168 SER A CA 1
ATOM 1251 C C . SER A 1 168 ? -7.239 -23.779 17.565 1.00 45.81 168 SER A C 1
ATOM 1253 O O . SER A 1 168 ? -6.048 -23.451 17.472 1.00 45.81 168 SER A O 1
ATOM 1255 N N . PRO A 1 169 ? -8.184 -22.957 18.051 1.00 49.69 169 PRO A N 1
ATOM 1256 C CA . PRO A 1 169 ? -7.869 -21.674 18.663 1.00 49.69 169 PRO A CA 1
ATOM 1257 C C . PRO A 1 169 ? -6.660 -21.823 19.591 1.00 49.69 169 PRO A C 1
ATOM 1259 O O . PRO A 1 169 ? -6.616 -22.740 20.413 1.00 49.69 169 PRO A O 1
ATOM 1262 N N . ILE A 1 170 ? -5.660 -20.953 19.433 1.00 52.16 170 ILE A N 1
ATOM 1263 C CA . ILE A 1 170 ? -4.421 -20.963 20.237 1.00 52.16 170 ILE A CA 1
ATOM 1264 C C . ILE A 1 170 ? -4.736 -20.853 21.748 1.00 52.16 170 ILE A C 1
ATOM 1266 O O . ILE A 1 170 ? -3.916 -21.202 22.591 1.00 52.16 170 ILE A O 1
ATOM 1270 N N . GLU A 1 171 ? -5.959 -20.448 22.074 1.00 56.19 171 GLU A N 1
ATOM 1271 C CA . GLU A 1 171 ? -6.511 -20.214 23.403 1.00 56.19 171 GLU A CA 1
ATOM 1272 C C . GLU A 1 171 ? -6.791 -21.487 24.233 1.00 56.19 171 GLU A C 1
ATOM 1274 O O . GLU A 1 171 ? -6.959 -21.353 25.439 1.00 56.19 171 GLU A O 1
ATOM 1279 N N . ASP A 1 172 ? -6.799 -22.706 23.660 1.00 49.31 172 ASP A N 1
ATOM 1280 C CA . ASP A 1 172 ? -7.147 -23.943 24.412 1.00 49.31 172 ASP A CA 1
ATOM 1281 C C . ASP A 1 172 ? -5.952 -24.891 24.682 1.00 49.31 172 ASP A C 1
ATOM 1283 O O . ASP A 1 172 ? -6.139 -26.011 25.157 1.00 49.31 172 ASP A O 1
ATOM 1287 N N . ARG A 1 173 ? -4.697 -24.479 24.420 1.00 40.91 173 ARG A N 1
ATOM 1288 C CA . ARG A 1 173 ? -3.512 -25.305 24.746 1.00 40.91 173 ARG A CA 1
ATOM 1289 C C . ARG A 1 173 ? -2.986 -25.038 26.159 1.00 40.91 173 ARG A C 1
ATOM 1291 O O . ARG A 1 173 ? -1.906 -24.493 26.362 1.00 40.91 173 ARG A O 1
ATOM 1298 N N . GLY A 1 174 ? -3.747 -25.503 27.145 1.00 47.69 174 GLY A N 1
ATOM 1299 C CA . GLY A 1 174 ? -3.282 -25.739 28.514 1.00 47.69 174 GLY A CA 1
ATOM 1300 C C . GLY A 1 174 ? -2.493 -27.046 28.646 1.00 47.69 174 GLY A C 1
ATOM 1301 O O . GLY A 1 174 ? -2.787 -27.852 29.528 1.00 47.69 174 GLY A O 1
ATOM 1302 N N . GLU A 1 175 ? -1.518 -27.297 27.769 1.00 45.12 175 GLU A N 1
ATOM 1303 C CA . GLU A 1 175 ? -0.683 -28.497 27.861 1.00 45.12 175 GLU A CA 1
ATOM 1304 C C . GLU A 1 175 ? 0.639 -28.187 28.558 1.00 45.12 175 GLU A C 1
ATOM 1306 O O . GLU A 1 175 ? 1.467 -27.400 28.098 1.00 45.12 175 GLU A O 1
ATOM 1311 N N . ARG A 1 176 ? 0.793 -28.840 29.714 1.00 41.91 176 ARG A N 1
ATOM 1312 C CA . ARG A 1 176 ? 2.034 -28.986 30.465 1.00 41.91 176 ARG A CA 1
ATOM 1313 C C . ARG A 1 176 ? 3.178 -29.324 29.512 1.00 41.91 176 ARG A C 1
ATOM 1315 O O . ARG A 1 176 ? 3.067 -30.221 28.682 1.00 41.91 176 ARG A O 1
ATOM 1322 N N . VAL A 1 177 ? 4.289 -28.615 29.675 1.00 44.31 177 VAL A N 1
ATOM 1323 C CA . VAL A 1 177 ? 5.567 -28.989 29.076 1.00 44.31 177 VAL A CA 1
ATOM 1324 C C . VAL A 1 177 ? 6.008 -30.288 29.747 1.00 44.31 177 VAL A C 1
ATOM 1326 O O . VAL A 1 177 ? 6.530 -30.255 30.859 1.00 44.31 177 VAL A O 1
ATOM 1329 N N . ASP A 1 178 ? 5.761 -31.427 29.101 1.00 41.31 178 ASP A N 1
ATOM 1330 C CA . ASP A 1 178 ? 6.388 -32.685 29.493 1.00 41.31 178 ASP A CA 1
ATOM 1331 C C . ASP A 1 178 ? 7.906 -32.563 29.285 1.00 41.31 178 ASP A C 1
ATOM 1333 O O . ASP A 1 178 ? 8.412 -32.309 28.184 1.00 41.31 178 ASP A O 1
ATOM 1337 N N . GLU A 1 179 ? 8.639 -32.733 30.384 1.00 48.66 179 GLU A N 1
ATOM 1338 C CA . GLU A 1 179 ? 10.082 -32.934 30.411 1.00 48.66 179 GLU A CA 1
ATOM 1339 C C . GLU A 1 179 ? 10.433 -34.198 29.610 1.00 48.66 179 GLU A C 1
ATOM 1341 O O . GLU A 1 179 ? 10.379 -35.316 30.115 1.00 48.66 179 GLU A O 1
ATOM 1346 N N . GLY A 1 180 ? 10.784 -34.040 28.333 1.00 51.75 180 GLY A N 1
ATOM 1347 C CA . GLY A 1 180 ? 11.183 -35.196 27.524 1.00 51.75 180 GLY A CA 1
ATOM 1348 C C . GLY A 1 180 ? 11.523 -34.942 26.059 1.00 51.75 180 GLY A C 1
ATOM 1349 O O . GLY A 1 180 ? 11.590 -35.897 25.288 1.00 51.75 180 GLY A O 1
ATOM 1350 N N . THR A 1 181 ? 11.743 -33.694 25.629 1.00 47.81 181 THR A N 1
ATOM 1351 C CA . THR A 1 181 ? 12.079 -33.433 24.219 1.00 47.81 181 THR A CA 1
ATOM 1352 C C . THR A 1 181 ? 13.588 -33.542 24.002 1.00 47.81 181 THR A C 1
ATOM 1354 O O . THR A 1 181 ? 14.367 -32.752 24.535 1.00 47.81 181 THR A O 1
ATOM 1357 N N . ALA A 1 182 ? 14.001 -34.544 23.224 1.00 57.91 182 ALA A N 1
ATOM 1358 C CA . ALA A 1 182 ? 15.389 -34.775 22.837 1.00 57.91 182 ALA A CA 1
ATOM 1359 C C . ALA A 1 182 ? 16.022 -33.527 22.175 1.00 57.91 182 ALA A C 1
ATOM 1361 O O . ALA A 1 182 ? 15.324 -32.790 21.473 1.00 57.91 182 ALA A O 1
ATOM 1362 N N . PRO A 1 183 ? 17.339 -33.284 22.345 1.00 52.12 183 PRO A N 1
ATOM 1363 C CA . PRO A 1 183 ? 17.995 -32.111 21.777 1.00 52.12 183 PRO A CA 1
ATOM 1364 C C . PRO A 1 183 ? 17.875 -32.084 20.250 1.00 52.12 183 PRO A C 1
ATOM 1366 O O . PRO A 1 183 ? 18.184 -33.069 19.576 1.00 52.12 183 PRO A O 1
ATOM 1369 N N . LEU A 1 184 ? 17.473 -30.934 19.702 1.00 64.81 184 LEU A N 1
ATOM 1370 C CA . LEU A 1 184 ? 17.520 -30.668 18.265 1.00 64.81 184 LEU A CA 1
ATOM 1371 C C . LEU A 1 184 ? 18.953 -30.887 17.741 1.00 64.81 184 LEU A C 1
ATOM 1373 O O . LEU A 1 184 ? 19.905 -30.386 18.350 1.00 64.81 184 LEU A O 1
ATOM 1377 N N . PRO A 1 185 ? 19.143 -31.599 16.616 1.00 57.34 185 PRO A N 1
ATOM 1378 C CA . PRO A 1 185 ? 20.465 -31.783 16.041 1.00 57.34 185 PRO A CA 1
ATOM 1379 C C . PRO A 1 185 ? 21.043 -30.431 15.608 1.00 57.34 185 PRO A C 1
ATOM 1381 O O . PRO A 1 185 ? 20.393 -29.645 14.915 1.00 57.34 185 PRO A O 1
ATOM 1384 N N . LEU A 1 186 ? 22.283 -30.171 16.029 1.00 66.62 186 LEU A N 1
ATOM 1385 C CA . LEU A 1 186 ? 23.044 -28.983 15.655 1.00 66.62 186 LEU A CA 1
ATOM 1386 C C . LEU A 1 186 ? 23.128 -28.853 14.123 1.00 66.62 186 LEU A C 1
ATOM 1388 O O . LEU A 1 186 ? 23.404 -29.847 13.442 1.00 66.62 186 LEU A O 1
ATOM 1392 N N . PRO A 1 187 ? 22.954 -27.640 13.566 1.00 58.28 187 PRO A N 1
ATOM 1393 C CA . PRO A 1 187 ? 23.201 -27.416 12.153 1.00 58.28 187 PRO A CA 1
ATOM 1394 C C . PRO A 1 187 ? 24.672 -27.720 11.820 1.00 58.28 187 PRO A C 1
ATOM 1396 O O . PRO A 1 187 ? 25.563 -27.464 12.639 1.00 58.28 187 PRO A O 1
ATOM 1399 N N . PRO A 1 188 ? 24.955 -28.256 10.620 1.00 67.00 188 PRO A N 1
ATOM 1400 C CA . PRO A 1 188 ? 26.316 -28.569 10.215 1.00 67.00 188 PRO A CA 1
ATOM 1401 C C . PRO A 1 188 ? 27.185 -27.300 10.205 1.00 67.00 188 PRO A C 1
ATOM 1403 O O . PRO A 1 188 ? 26.698 -26.216 9.864 1.00 67.00 188 PRO A O 1
ATOM 1406 N N . PRO A 1 189 ? 28.482 -27.408 10.542 1.00 56.25 189 PRO A N 1
ATOM 1407 C CA . PRO A 1 189 ? 29.372 -26.259 10.559 1.00 56.25 189 PRO A CA 1
ATOM 1408 C C . PRO A 1 189 ? 29.467 -25.637 9.163 1.00 56.25 189 PRO A C 1
ATOM 1410 O O . PRO A 1 189 ? 29.632 -26.332 8.156 1.00 56.25 189 PRO A O 1
ATOM 1413 N N . LEU A 1 190 ? 29.390 -24.305 9.117 1.00 60.44 190 LEU A N 1
ATOM 1414 C CA . LEU A 1 190 ? 29.552 -23.520 7.898 1.00 60.44 190 LEU A CA 1
ATOM 1415 C C . LEU A 1 190 ? 30.860 -23.905 7.197 1.00 60.44 190 LEU A C 1
ATOM 1417 O O . LEU A 1 190 ? 31.965 -23.735 7.722 1.00 60.44 190 LEU A O 1
ATOM 1421 N N . ARG A 1 191 ? 30.723 -24.436 5.981 1.00 48.84 191 ARG A N 1
ATOM 1422 C CA . ARG A 1 191 ? 31.839 -24.841 5.130 1.00 48.84 191 ARG A CA 1
ATOM 1423 C C . ARG A 1 191 ? 32.687 -23.610 4.803 1.00 48.84 191 ARG A C 1
ATOM 1425 O O . ARG A 1 191 ? 32.233 -22.709 4.103 1.00 48.84 191 ARG A O 1
ATOM 1432 N N . ARG A 1 192 ? 33.930 -23.593 5.299 1.00 52.91 192 ARG A N 1
ATOM 1433 C CA . ARG A 1 192 ? 34.979 -22.615 4.955 1.00 52.91 192 ARG A CA 1
ATOM 1434 C C . ARG A 1 192 ? 34.979 -22.345 3.443 1.00 52.91 192 ARG A C 1
ATOM 1436 O O . ARG A 1 192 ? 35.248 -23.253 2.654 1.00 52.91 192 ARG A O 1
ATOM 1443 N N . GLN A 1 193 ? 34.702 -21.100 3.051 1.00 55.00 193 GLN A N 1
ATOM 1444 C CA . GLN A 1 193 ? 34.889 -20.638 1.676 1.00 55.00 193 GLN A CA 1
ATOM 1445 C C . GLN A 1 193 ? 36.355 -20.826 1.260 1.00 55.00 193 GLN A C 1
ATOM 1447 O O . GLN A 1 193 ? 37.283 -20.521 2.014 1.00 55.00 193 GLN A O 1
ATOM 1452 N N . ARG A 1 194 ? 36.556 -21.369 0.056 1.00 52.78 194 ARG A N 1
ATOM 1453 C CA . ARG A 1 194 ? 37.878 -21.622 -0.525 1.00 52.78 194 ARG A CA 1
ATOM 1454 C C . ARG A 1 194 ? 38.586 -20.292 -0.837 1.00 52.78 194 ARG A C 1
ATOM 1456 O O . ARG A 1 194 ? 37.948 -19.375 -1.353 1.00 52.78 194 ARG A O 1
ATOM 1463 N N . PRO A 1 195 ? 39.900 -20.168 -0.589 1.00 49.91 195 PRO A N 1
ATOM 1464 C CA . PRO A 1 195 ? 40.644 -18.951 -0.889 1.00 49.91 195 PRO A CA 1
ATOM 1465 C C . PRO A 1 195 ? 40.942 -18.881 -2.395 1.00 49.91 195 PRO A C 1
ATOM 1467 O O . PRO A 1 195 ? 41.958 -19.390 -2.854 1.00 49.91 195 PRO A O 1
ATOM 1470 N N . GLY A 1 196 ? 40.042 -18.271 -3.173 1.00 55.62 196 GLY A N 1
ATOM 1471 C CA . GLY A 1 196 ? 40.215 -18.106 -4.627 1.00 55.62 196 GLY A CA 1
ATOM 1472 C C . GLY A 1 196 ? 39.818 -16.741 -5.200 1.00 55.62 196 GLY A C 1
ATOM 1473 O O . GLY A 1 196 ? 40.347 -16.335 -6.228 1.00 55.62 196 GLY A O 1
ATOM 1474 N N . GLU A 1 197 ? 38.969 -15.966 -4.524 1.00 50.72 197 GLU A N 1
ATOM 1475 C CA . GLU A 1 197 ? 38.324 -14.791 -5.145 1.00 50.72 197 GLU A CA 1
ATOM 1476 C C . GLU A 1 197 ? 38.935 -13.436 -4.755 1.00 50.72 197 GLU A C 1
ATOM 1478 O O . GLU A 1 197 ? 38.394 -12.373 -5.049 1.00 50.72 197 GLU A O 1
ATOM 1483 N N . ARG A 1 198 ? 40.127 -13.422 -4.146 1.00 47.75 198 ARG A N 1
ATOM 1484 C CA . ARG A 1 198 ? 40.805 -12.166 -3.757 1.00 47.75 198 ARG A CA 1
ATOM 1485 C C . ARG A 1 198 ? 41.483 -11.417 -4.916 1.00 47.75 198 ARG A C 1
ATOM 1487 O O . ARG A 1 198 ? 42.084 -10.369 -4.684 1.00 47.75 198 ARG A O 1
ATOM 1494 N N . ARG A 1 199 ? 41.406 -11.912 -6.159 1.00 48.66 199 ARG A N 1
ATOM 1495 C CA . ARG A 1 199 ? 42.045 -11.260 -7.325 1.00 48.66 199 ARG A CA 1
ATOM 1496 C C . ARG A 1 199 ? 41.169 -10.250 -8.064 1.00 48.66 199 ARG A C 1
ATOM 1498 O O . ARG A 1 199 ? 41.727 -9.421 -8.775 1.00 48.66 199 ARG A O 1
ATOM 1505 N N . ILE A 1 200 ? 39.852 -10.248 -7.862 1.00 50.66 200 ILE A N 1
ATOM 1506 C CA . ILE A 1 200 ? 38.946 -9.353 -8.609 1.00 50.66 200 ILE A CA 1
ATOM 1507 C C . ILE A 1 200 ? 38.767 -8.002 -7.889 1.00 50.66 200 ILE A C 1
ATOM 1509 O O . ILE A 1 200 ? 38.579 -6.970 -8.525 1.00 50.66 200 ILE A O 1
ATOM 1513 N N . LEU A 1 201 ? 38.979 -7.958 -6.569 1.00 50.31 201 LEU A N 1
ATOM 1514 C CA . LEU A 1 201 ? 38.828 -6.735 -5.765 1.00 50.31 201 LEU A CA 1
ATOM 1515 C C . LEU A 1 201 ? 40.042 -5.787 -5.795 1.00 50.31 201 LEU A C 1
ATOM 1517 O O . LEU A 1 201 ? 39.921 -4.630 -5.405 1.00 50.31 201 LEU A O 1
ATOM 1521 N N . ARG A 1 202 ? 41.213 -6.220 -6.286 1.00 44.88 202 ARG A N 1
ATOM 1522 C CA . ARG A 1 202 ? 42.421 -5.365 -6.323 1.00 44.88 202 ARG A CA 1
ATOM 1523 C C . ARG A 1 202 ? 42.559 -4.494 -7.575 1.00 44.88 202 ARG A C 1
ATOM 1525 O O . ARG A 1 202 ? 43.406 -3.608 -7.575 1.00 44.88 202 ARG A O 1
ATOM 1532 N N . ARG A 1 203 ? 41.737 -4.686 -8.615 1.00 41.75 203 ARG A N 1
ATOM 1533 C CA . ARG A 1 203 ? 41.758 -3.820 -9.815 1.00 41.75 203 ARG A CA 1
ATOM 1534 C C . ARG A 1 203 ? 40.798 -2.631 -9.752 1.00 41.75 203 ARG A C 1
ATOM 1536 O O . ARG A 1 203 ? 41.001 -1.677 -10.490 1.00 41.75 203 ARG A O 1
ATOM 1543 N N . ALA A 1 204 ? 39.843 -2.625 -8.822 1.00 45.59 204 ALA A N 1
ATOM 1544 C CA . ALA A 1 204 ? 38.999 -1.455 -8.566 1.00 45.59 204 ALA A CA 1
ATOM 1545 C C . ALA A 1 204 ? 39.720 -0.347 -7.765 1.00 45.59 204 ALA A C 1
ATOM 1547 O O . ALA A 1 204 ? 39.268 0.791 -7.740 1.00 45.59 204 ALA A O 1
ATOM 1548 N N . ALA A 1 205 ? 40.868 -0.652 -7.145 1.00 44.69 205 ALA A N 1
ATOM 1549 C CA . ALA A 1 205 ? 41.622 0.283 -6.304 1.00 44.69 205 ALA A CA 1
ATOM 1550 C C . ALA A 1 205 ? 42.652 1.145 -7.067 1.00 44.69 205 ALA A C 1
ATOM 1552 O O . ALA A 1 205 ? 43.437 1.856 -6.446 1.00 44.69 205 ALA A O 1
ATOM 1553 N N . ALA A 1 206 ? 42.669 1.093 -8.402 1.00 43.84 206 ALA A N 1
ATOM 1554 C CA . ALA A 1 206 ? 43.607 1.844 -9.236 1.00 43.84 206 ALA A CA 1
ATOM 1555 C C . ALA A 1 206 ? 42.870 2.745 -10.239 1.00 43.84 206 ALA A C 1
ATOM 1557 O O . ALA A 1 206 ? 43.043 2.642 -11.449 1.00 43.84 206 ALA A O 1
ATOM 1558 N N . SER A 1 207 ? 42.033 3.651 -9.735 1.00 45.19 207 SER A N 1
ATOM 1559 C CA . SER A 1 207 ? 41.644 4.847 -10.484 1.00 45.19 207 SER A CA 1
ATOM 1560 C C . SER A 1 207 ? 41.662 6.040 -9.540 1.00 45.19 207 SER A C 1
ATOM 1562 O O . SER A 1 207 ? 40.678 6.383 -8.889 1.00 45.19 207 SER A O 1
ATOM 1564 N N . GLY A 1 208 ? 42.843 6.646 -9.430 1.00 50.03 208 GLY A N 1
ATOM 1565 C CA . GLY A 1 208 ? 43.034 7.926 -8.769 1.00 50.03 208 GLY A CA 1
ATOM 1566 C C . GLY A 1 208 ? 42.349 9.035 -9.561 1.00 50.03 208 GLY A C 1
ATOM 1567 O O . GLY A 1 208 ? 42.948 9.645 -10.441 1.00 50.03 208 GLY A O 1
ATOM 1568 N N . ARG A 1 209 ? 41.094 9.324 -9.221 1.00 45.47 209 ARG A N 1
ATOM 1569 C CA . ARG A 1 209 ? 40.476 10.636 -9.425 1.00 45.47 209 ARG A CA 1
ATOM 1570 C C . ARG A 1 209 ? 39.863 11.059 -8.096 1.00 45.47 209 ARG A C 1
ATOM 1572 O O . ARG A 1 209 ? 39.102 10.310 -7.499 1.00 45.47 209 ARG A O 1
ATOM 1579 N N . ARG A 1 210 ? 40.294 12.227 -7.613 1.00 45.34 210 ARG A N 1
ATOM 1580 C CA . ARG A 1 210 ? 39.974 12.857 -6.319 1.00 45.34 210 ARG A CA 1
ATOM 1581 C C . ARG A 1 210 ? 38.556 12.518 -5.818 1.00 45.34 210 ARG A C 1
ATOM 1583 O O . ARG A 1 210 ? 37.585 13.120 -6.256 1.00 45.34 210 ARG A O 1
ATOM 1590 N N . CYS A 1 211 ? 38.472 11.574 -4.879 1.00 44.50 211 CYS A N 1
ATOM 1591 C CA . CYS A 1 211 ? 37.246 11.094 -4.228 1.00 44.50 211 CYS A CA 1
ATOM 1592 C C . CYS A 1 211 ? 36.999 11.813 -2.885 1.00 44.50 211 CYS A C 1
ATOM 1594 O O . CYS A 1 211 ? 36.594 11.191 -1.914 1.00 44.50 211 CYS A O 1
ATOM 1596 N N . GLY A 1 212 ? 37.303 13.110 -2.774 1.00 50.16 212 GLY A N 1
ATOM 1597 C CA . GLY A 1 212 ? 37.241 13.803 -1.475 1.00 50.16 212 GLY A CA 1
ATOM 1598 C C . GLY A 1 212 ? 35.833 13.841 -0.864 1.00 50.16 212 GLY A C 1
ATOM 1599 O O . GLY A 1 212 ? 35.681 13.698 0.338 1.00 50.16 212 GLY A O 1
ATOM 1600 N N . MET A 1 213 ? 34.798 13.944 -1.702 1.00 54.81 213 MET A N 1
ATOM 1601 C CA . MET A 1 213 ? 33.446 14.312 -1.259 1.00 54.81 213 MET A CA 1
ATOM 1602 C C . MET A 1 213 ? 32.511 13.118 -0.966 1.00 54.81 213 MET A C 1
ATOM 1604 O O . MET A 1 213 ? 31.502 13.262 -0.279 1.00 54.81 213 MET A O 1
ATOM 1608 N N . ILE A 1 214 ? 32.829 11.921 -1.475 1.00 68.75 214 ILE A N 1
ATOM 1609 C CA . ILE A 1 214 ? 31.963 10.732 -1.330 1.00 68.75 214 ILE A CA 1
ATOM 1610 C C . ILE A 1 214 ? 32.228 10.011 -0.001 1.00 68.75 214 ILE A C 1
ATOM 1612 O O . ILE A 1 214 ? 31.317 9.439 0.585 1.00 68.75 214 ILE A O 1
ATOM 1616 N N . TRP A 1 215 ? 33.458 10.056 0.521 1.00 78.38 215 TRP A N 1
ATOM 1617 C CA . TRP A 1 215 ? 33.781 9.392 1.789 1.00 78.38 215 TRP A CA 1
ATOM 1618 C C . TRP A 1 215 ? 33.135 10.078 2.993 1.00 78.38 215 TRP A C 1
ATOM 1620 O O . TRP A 1 215 ? 32.656 9.393 3.892 1.00 78.38 215 TRP A O 1
ATOM 1630 N N . GLU A 1 216 ? 33.073 11.410 2.988 1.00 81.94 216 GLU A N 1
ATOM 1631 C CA . GLU A 1 216 ? 32.432 12.195 4.049 1.00 81.94 216 GLU A CA 1
ATOM 1632 C C . GLU A 1 216 ? 30.928 11.905 4.118 1.00 81.94 216 GLU A C 1
ATOM 1634 O O . GLU A 1 216 ? 30.392 11.603 5.184 1.00 81.94 216 GLU A O 1
ATOM 1639 N N . THR A 1 217 ? 30.258 11.913 2.961 1.00 81.50 217 THR A N 1
ATOM 1640 C CA . THR A 1 217 ? 28.829 11.595 2.854 1.00 81.50 217 THR A CA 1
ATOM 1641 C C . THR A 1 217 ? 28.546 10.129 3.175 1.00 81.50 217 THR A C 1
ATOM 1643 O O . THR A 1 217 ? 27.602 9.850 3.908 1.00 81.50 217 THR A O 1
ATOM 1646 N N . ALA A 1 218 ? 29.385 9.191 2.727 1.00 84.00 218 ALA A N 1
ATOM 1647 C CA . ALA A 1 218 ? 29.250 7.776 3.073 1.00 84.00 218 ALA A CA 1
ATOM 1648 C C . ALA A 1 218 ? 29.413 7.519 4.581 1.00 84.00 218 ALA A C 1
ATOM 1650 O O . ALA A 1 218 ? 28.652 6.739 5.154 1.00 84.00 218 ALA A O 1
ATOM 1651 N N . LEU A 1 219 ? 30.367 8.187 5.240 1.00 89.94 219 LEU A N 1
ATOM 1652 C CA . LEU A 1 219 ? 30.586 8.061 6.682 1.00 89.94 219 LEU A CA 1
ATOM 1653 C C . LEU A 1 219 ? 29.423 8.672 7.470 1.00 89.94 219 LEU A C 1
ATOM 1655 O O . LEU A 1 219 ? 28.921 8.042 8.400 1.00 89.94 219 LEU A O 1
ATOM 1659 N N . LEU A 1 220 ? 28.947 9.852 7.062 1.00 90.00 220 LEU A N 1
ATOM 1660 C CA . LEU A 1 220 ? 27.781 10.500 7.660 1.00 90.00 220 LEU A CA 1
ATOM 1661 C C . LEU A 1 220 ? 26.522 9.633 7.524 1.00 90.00 220 LEU A C 1
ATOM 1663 O O . LEU A 1 220 ? 25.828 9.401 8.512 1.00 90.00 220 LEU A O 1
ATOM 1667 N N . VAL A 1 221 ? 26.244 9.120 6.323 1.00 90.56 221 VAL A N 1
ATOM 1668 C CA . VAL A 1 221 ? 25.101 8.232 6.064 1.00 90.56 221 VAL A CA 1
ATOM 1669 C C . VAL A 1 221 ? 25.228 6.948 6.882 1.00 90.56 221 VAL A C 1
ATOM 1671 O O . VAL A 1 221 ? 24.266 6.557 7.536 1.00 90.56 221 VAL A O 1
ATOM 1674 N N . GLY A 1 222 ? 26.409 6.325 6.916 1.00 91.00 222 GLY A N 1
ATOM 1675 C CA . GLY A 1 222 ? 26.662 5.126 7.717 1.00 91.00 222 GLY A CA 1
ATOM 1676 C C . GLY A 1 222 ? 26.443 5.352 9.216 1.00 91.00 222 GLY A C 1
ATOM 1677 O O . GLY A 1 222 ? 25.794 4.536 9.871 1.00 91.00 222 GLY A O 1
ATOM 1678 N N . LEU A 1 223 ? 26.912 6.482 9.753 1.00 95.31 223 LEU A N 1
ATOM 1679 C CA . LEU A 1 223 ? 26.690 6.873 11.145 1.00 95.31 223 LEU A CA 1
ATOM 1680 C C . LEU A 1 223 ? 25.199 7.092 11.436 1.00 95.31 223 LEU A C 1
ATOM 1682 O O . LEU A 1 223 ? 24.687 6.572 12.426 1.00 95.31 223 LEU A O 1
ATOM 1686 N N . LEU A 1 224 ? 24.492 7.823 10.569 1.00 93.19 224 LEU A N 1
ATOM 1687 C CA . LEU A 1 224 ? 23.062 8.094 10.721 1.00 93.19 224 LEU A CA 1
ATOM 1688 C C . LEU A 1 224 ? 22.229 6.810 10.659 1.00 93.19 224 LEU A C 1
ATOM 1690 O O . LEU A 1 224 ? 21.371 6.614 11.517 1.00 93.19 224 LEU A O 1
ATOM 1694 N N . PHE A 1 225 ? 22.512 5.911 9.710 1.00 94.06 225 PHE A N 1
ATOM 1695 C CA . PHE A 1 225 ? 21.879 4.591 9.645 1.00 94.06 225 PHE A CA 1
ATOM 1696 C C . PHE A 1 225 ? 22.175 3.767 10.901 1.00 94.06 225 PHE A C 1
ATOM 1698 O O . PHE A 1 225 ? 21.266 3.158 11.457 1.00 94.06 225 PHE A O 1
ATOM 1705 N N . GLY A 1 226 ? 23.421 3.778 11.385 1.00 94.50 226 GLY A N 1
ATOM 1706 C CA . GLY A 1 226 ? 23.811 3.076 12.607 1.00 94.50 226 GLY A CA 1
ATOM 1707 C C . GLY A 1 226 ? 23.044 3.564 13.839 1.00 94.50 226 GLY A C 1
ATOM 1708 O O . GLY A 1 226 ? 22.471 2.755 14.569 1.00 94.50 226 GLY A O 1
ATOM 1709 N N . ILE A 1 227 ? 22.971 4.884 14.044 1.00 96.12 227 ILE A N 1
ATOM 1710 C CA . ILE A 1 227 ? 22.216 5.493 15.150 1.00 96.12 227 ILE A CA 1
ATOM 1711 C C . ILE A 1 227 ? 20.717 5.216 14.994 1.00 96.12 227 ILE A C 1
ATOM 1713 O O . ILE A 1 227 ? 20.057 4.880 15.976 1.00 96.12 227 ILE A O 1
ATOM 1717 N N . ALA A 1 228 ? 20.176 5.317 13.778 1.00 94.62 228 ALA A N 1
ATOM 1718 C CA . ALA A 1 228 ? 18.764 5.069 13.508 1.00 94.62 228 ALA A CA 1
ATOM 1719 C C . ALA A 1 228 ? 18.379 3.622 13.837 1.00 94.62 228 ALA A C 1
ATOM 1721 O O . ALA A 1 228 ? 17.459 3.399 14.623 1.00 94.62 228 ALA A O 1
ATOM 1722 N N . CYS A 1 229 ? 19.134 2.646 13.322 1.00 95.00 229 CYS A N 1
ATOM 1723 C CA . CYS A 1 229 ? 18.948 1.234 13.642 1.00 95.00 229 CYS A CA 1
ATOM 1724 C C . CYS A 1 229 ? 19.056 0.995 15.151 1.00 95.00 229 CYS A C 1
ATOM 1726 O O . CYS A 1 229 ? 18.176 0.375 15.740 1.00 95.00 229 CYS A O 1
ATOM 1728 N N . TYR A 1 230 ? 20.082 1.546 15.805 1.00 95.50 230 TYR A N 1
ATOM 1729 C CA . TYR A 1 230 ? 20.250 1.409 17.250 1.00 95.50 230 TYR A CA 1
ATOM 1730 C C . TYR A 1 230 ? 19.051 1.948 18.047 1.00 95.50 230 TYR A C 1
ATOM 1732 O O . TYR A 1 230 ? 18.620 1.327 19.016 1.00 95.50 230 TYR A O 1
ATOM 1740 N N . GLN A 1 231 ? 18.491 3.086 17.639 1.00 93.81 231 GLN A N 1
ATOM 1741 C CA . GLN A 1 231 ? 17.337 3.697 18.299 1.00 93.81 231 GLN A CA 1
ATOM 1742 C C . GLN A 1 231 ? 16.043 2.907 18.064 1.00 93.81 231 GLN A C 1
ATOM 1744 O O . GLN A 1 231 ? 15.265 2.759 19.004 1.00 93.81 231 GLN A O 1
ATOM 1749 N N . ILE A 1 232 ? 15.844 2.352 16.862 1.00 91.62 232 ILE A N 1
ATOM 1750 C CA . ILE A 1 232 ? 14.706 1.473 16.541 1.00 91.62 232 ILE A CA 1
ATOM 1751 C C . ILE A 1 232 ? 14.745 0.194 17.384 1.00 91.62 232 ILE A C 1
ATOM 1753 O O . ILE A 1 232 ? 13.708 -0.270 17.845 1.00 91.62 232 ILE A O 1
ATOM 1757 N N . LEU A 1 233 ? 15.937 -0.359 17.627 1.00 89.88 233 LEU A N 1
ATOM 1758 C CA . LEU A 1 233 ? 16.105 -1.563 18.446 1.00 89.88 233 LEU A CA 1
ATOM 1759 C C . LEU A 1 233 ? 15.861 -1.324 19.945 1.00 89.88 233 LEU A C 1
ATOM 1761 O O . LEU A 1 233 ? 15.775 -2.283 20.713 1.00 89.88 233 LEU A O 1
ATOM 1765 N N . ARG A 1 234 ? 15.763 -0.071 20.401 1.00 88.62 234 ARG A N 1
ATOM 1766 C CA . ARG A 1 234 ? 15.481 0.212 21.809 1.00 88.62 234 ARG A CA 1
ATOM 1767 C C . ARG A 1 234 ? 13.981 0.136 22.079 1.00 88.62 234 ARG A C 1
ATOM 1769 O O . ARG A 1 234 ? 13.183 0.775 21.410 1.00 88.62 234 ARG A O 1
ATOM 1776 N N . ALA A 1 235 ? 13.619 -0.539 23.165 1.00 79.50 235 ALA A N 1
ATOM 1777 C CA . ALA A 1 235 ? 12.242 -0.747 23.619 1.00 79.50 235 ALA A CA 1
ATOM 1778 C C . ALA A 1 235 ? 11.559 0.495 24.238 1.00 79.50 235 ALA A C 1
ATOM 1780 O O . ALA A 1 235 ? 10.760 0.374 25.163 1.00 79.50 235 ALA A O 1
ATOM 1781 N N . SER A 1 236 ? 11.880 1.696 23.754 1.00 87.88 236 SER A N 1
ATOM 1782 C CA . SER A 1 236 ? 11.256 2.947 24.188 1.00 87.88 236 SER A CA 1
ATOM 1783 C C . SER A 1 236 ? 10.568 3.603 23.002 1.00 87.88 236 SER A C 1
ATOM 1785 O O . SER A 1 236 ? 11.187 3.850 21.969 1.00 87.88 236 SER A O 1
ATOM 1787 N N . PHE A 1 237 ? 9.295 3.933 23.182 1.00 83.38 237 PHE A N 1
ATOM 1788 C CA . PHE A 1 237 ? 8.418 4.513 22.168 1.00 83.38 237 PHE A CA 1
ATOM 1789 C C . PHE A 1 237 ? 8.995 5.771 21.513 1.00 83.38 237 PHE A C 1
ATOM 1791 O O . PHE A 1 237 ? 9.060 5.880 20.288 1.00 83.38 237 PHE A O 1
ATOM 1798 N N . VAL A 1 238 ? 9.514 6.686 22.330 1.00 85.50 238 VAL A N 1
ATOM 1799 C CA . VAL A 1 238 ? 10.153 7.921 21.859 1.00 85.50 238 VAL A CA 1
ATOM 1800 C C . VAL A 1 238 ? 11.409 7.610 21.038 1.00 85.50 238 VAL A C 1
ATOM 1802 O O . VAL A 1 238 ? 11.662 8.249 20.020 1.00 85.50 238 VAL A O 1
ATOM 1805 N N . ARG A 1 239 ? 12.190 6.598 21.432 1.00 88.31 239 ARG A N 1
ATOM 1806 C CA . ARG A 1 239 ? 13.420 6.220 20.717 1.00 88.31 239 ARG A CA 1
ATOM 1807 C C . ARG A 1 239 ? 13.121 5.569 19.373 1.00 88.31 239 ARG A C 1
ATOM 1809 O O . ARG A 1 239 ? 13.792 5.901 18.403 1.00 88.31 239 ARG A O 1
ATOM 1816 N N . ILE A 1 240 ? 12.082 4.740 19.298 1.00 87.62 240 ILE A N 1
ATOM 1817 C CA . ILE A 1 240 ? 11.593 4.169 18.039 1.00 87.62 240 ILE A CA 1
ATOM 1818 C C . ILE A 1 240 ? 11.163 5.293 17.086 1.00 87.62 240 ILE A C 1
ATOM 1820 O O . ILE A 1 240 ? 11.588 5.313 15.932 1.00 87.62 240 ILE A O 1
ATOM 1824 N N . LEU A 1 241 ? 10.403 6.278 17.583 1.00 88.88 241 LEU A N 1
ATOM 1825 C CA . LEU A 1 241 ? 9.972 7.443 16.804 1.00 88.88 241 LEU A CA 1
ATOM 1826 C C . LEU A 1 241 ? 11.161 8.236 16.236 1.00 88.88 241 LEU A C 1
ATOM 1828 O O . LEU A 1 241 ? 11.231 8.474 15.028 1.00 88.88 241 LEU A O 1
ATOM 1832 N N . PHE A 1 242 ? 12.120 8.610 17.089 1.00 90.62 242 PHE A N 1
ATOM 1833 C CA . PHE A 1 242 ? 13.334 9.301 16.644 1.00 90.62 242 PHE A CA 1
ATOM 1834 C C . PHE A 1 242 ? 14.184 8.437 15.705 1.00 90.62 242 PHE A C 1
ATOM 1836 O O . PHE A 1 242 ? 14.809 8.968 14.790 1.00 90.62 242 PHE A O 1
ATOM 1843 N N . GLY A 1 243 ? 14.185 7.116 15.892 1.00 90.06 243 GLY A N 1
ATOM 1844 C CA . GLY A 1 243 ? 14.860 6.163 15.020 1.00 90.06 243 GLY A CA 1
ATOM 1845 C C . GLY A 1 243 ? 14.308 6.182 13.595 1.00 90.06 243 GLY A C 1
ATOM 1846 O O . GLY A 1 243 ? 15.079 6.324 12.649 1.00 90.06 243 GLY A O 1
ATOM 1847 N N . PHE A 1 244 ? 12.983 6.134 13.426 1.00 90.00 244 PHE A N 1
ATOM 1848 C CA . PHE A 1 244 ? 12.347 6.240 12.106 1.00 90.00 244 PHE A CA 1
ATOM 1849 C C . PHE A 1 244 ? 12.554 7.610 11.448 1.00 90.00 244 PHE A C 1
ATOM 1851 O O . PHE A 1 244 ? 12.815 7.677 10.245 1.00 90.00 244 PHE A O 1
ATOM 1858 N N . MET A 1 245 ? 12.495 8.695 12.226 1.00 90.88 245 MET A N 1
ATOM 1859 C CA . MET A 1 245 ? 12.785 10.045 11.728 1.00 90.88 245 MET A CA 1
ATOM 1860 C C . MET A 1 245 ? 14.220 10.141 11.197 1.00 90.88 245 MET A C 1
ATOM 1862 O O . MET A 1 245 ? 14.447 10.583 10.071 1.00 90.88 245 MET A O 1
ATOM 1866 N N . LEU A 1 246 ? 15.189 9.647 11.971 1.00 92.94 246 LEU A N 1
ATOM 1867 C CA . LEU A 1 246 ? 16.595 9.649 11.583 1.00 92.94 246 LEU A CA 1
ATOM 1868 C C . LEU A 1 246 ? 16.864 8.737 10.378 1.00 92.94 246 LEU A C 1
ATOM 1870 O O . LEU A 1 246 ? 17.622 9.120 9.489 1.00 92.94 246 LEU A O 1
ATOM 1874 N N . LEU A 1 247 ? 16.207 7.574 10.307 1.00 91.12 247 LEU A N 1
ATOM 1875 C CA . LEU A 1 247 ? 16.304 6.649 9.176 1.00 91.12 247 LEU A CA 1
ATOM 1876 C C . LEU A 1 247 ? 15.816 7.293 7.873 1.00 91.12 247 LEU A C 1
ATOM 1878 O O . LEU A 1 247 ? 16.469 7.158 6.840 1.00 91.12 247 LEU A O 1
ATOM 1882 N N . SER A 1 248 ? 14.701 8.031 7.919 1.00 90.25 248 SER A N 1
ATOM 1883 C CA . SER A 1 248 ? 14.176 8.756 6.756 1.00 90.25 248 SER A CA 1
ATOM 1884 C C . SER A 1 248 ? 15.157 9.828 6.269 1.00 90.25 248 SER A C 1
ATOM 1886 O O . SER A 1 248 ? 15.445 9.904 5.073 1.00 90.25 248 SER A O 1
ATOM 1888 N N . HIS A 1 249 ? 15.750 10.606 7.180 1.00 91.12 249 HIS A N 1
ATOM 1889 C CA . HIS A 1 249 ? 16.779 11.584 6.817 1.00 91.12 249 HIS A CA 1
ATOM 1890 C C . HIS A 1 249 ? 18.052 10.926 6.262 1.00 91.12 249 HIS A C 1
ATOM 1892 O O . HIS A 1 249 ? 18.609 11.419 5.281 1.00 91.12 249 HIS A O 1
ATOM 1898 N N . ALA A 1 250 ? 18.481 9.795 6.830 1.00 90.88 250 ALA A N 1
ATOM 1899 C CA . ALA A 1 250 ? 19.627 9.030 6.342 1.00 90.88 250 ALA A CA 1
ATOM 1900 C C . ALA A 1 250 ? 19.386 8.474 4.929 1.00 90.88 250 ALA A C 1
ATOM 1902 O O . ALA A 1 250 ? 20.267 8.555 4.076 1.00 90.88 250 ALA A O 1
ATOM 1903 N N . ALA A 1 251 ? 18.180 7.965 4.658 1.00 88.56 251 ALA A N 1
ATOM 1904 C CA . ALA A 1 251 ? 17.779 7.486 3.340 1.00 88.56 251 ALA A CA 1
ATOM 1905 C C . ALA A 1 251 ? 17.724 8.624 2.306 1.00 88.56 251 ALA A C 1
ATOM 1907 O O . ALA A 1 251 ? 18.229 8.467 1.197 1.00 88.56 251 ALA A O 1
ATOM 1908 N N . ASN A 1 252 ? 17.192 9.793 2.678 1.00 88.75 252 ASN A N 1
ATOM 1909 C CA . ASN A 1 252 ? 17.191 10.972 1.807 1.00 88.75 252 ASN A CA 1
ATOM 1910 C C . ASN A 1 252 ? 18.618 11.421 1.465 1.00 88.75 252 ASN A C 1
ATOM 1912 O O . ASN A 1 252 ? 18.920 11.689 0.304 1.00 88.75 252 ASN A O 1
ATOM 1916 N N . LEU A 1 253 ? 19.514 11.451 2.457 1.00 86.94 253 LEU A N 1
ATOM 1917 C CA . LEU A 1 253 ? 20.928 11.752 2.231 1.00 86.94 253 LEU A CA 1
ATOM 1918 C C . LEU A 1 253 ? 21.625 10.691 1.378 1.00 86.94 253 LEU A C 1
ATOM 1920 O O . LEU A 1 253 ? 22.447 11.052 0.544 1.00 86.94 253 LEU A O 1
ATOM 1924 N N . LEU A 1 254 ? 21.286 9.409 1.536 1.00 85.44 254 LEU A N 1
ATOM 1925 C CA . LEU A 1 254 ? 21.816 8.336 0.695 1.00 85.44 254 LEU A CA 1
ATOM 1926 C C . LEU A 1 254 ? 21.417 8.539 -0.771 1.00 85.44 254 LEU A C 1
ATOM 1928 O O . LEU A 1 254 ? 22.277 8.495 -1.643 1.00 85.44 254 LEU A O 1
ATOM 1932 N N . VAL A 1 255 ? 20.140 8.819 -1.043 1.00 83.31 255 VAL A N 1
ATOM 1933 C CA . VAL A 1 255 ? 19.652 9.088 -2.407 1.00 83.31 255 VAL A CA 1
ATOM 1934 C C . VAL A 1 255 ? 20.340 10.319 -3.001 1.00 83.31 255 VAL A C 1
ATOM 1936 O O . VAL A 1 255 ? 20.765 10.291 -4.155 1.00 83.31 255 VAL A O 1
ATOM 1939 N N . LEU A 1 256 ? 20.510 11.387 -2.215 1.00 80.00 256 LEU A N 1
ATOM 1940 C CA . LEU A 1 256 ? 21.250 12.573 -2.653 1.00 80.00 256 LEU A CA 1
ATOM 1941 C C . LEU A 1 256 ? 22.733 12.278 -2.898 1.00 80.00 256 LEU A C 1
ATOM 1943 O O . LEU A 1 256 ? 23.287 12.785 -3.864 1.00 80.00 256 LEU A O 1
ATOM 1947 N N . ALA A 1 257 ? 23.367 11.441 -2.079 1.00 79.00 257 ALA A N 1
ATOM 1948 C CA . ALA A 1 257 ? 24.761 11.038 -2.258 1.00 79.00 257 ALA A CA 1
ATOM 1949 C C . ALA A 1 257 ? 24.962 10.142 -3.492 1.00 79.00 257 ALA A C 1
ATOM 1951 O O . ALA A 1 257 ? 26.043 10.134 -4.080 1.00 79.00 257 ALA A O 1
ATOM 1952 N N . MET A 1 258 ? 23.924 9.408 -3.908 1.00 75.19 258 MET A N 1
ATOM 1953 C CA . MET A 1 258 ? 23.907 8.696 -5.190 1.00 75.19 258 MET A CA 1
ATOM 1954 C C . MET A 1 258 ? 23.761 9.656 -6.381 1.00 75.19 258 MET A C 1
ATOM 1956 O O . MET A 1 258 ? 24.184 9.318 -7.489 1.00 75.19 258 MET A O 1
ATOM 1960 N N . SER A 1 259 ? 23.219 10.860 -6.166 1.00 72.00 259 SER A N 1
ATOM 1961 C CA . SER A 1 259 ? 23.185 11.914 -7.180 1.00 72.00 259 SER A CA 1
ATOM 1962 C C . SER A 1 259 ? 24.585 12.489 -7.396 1.00 72.00 259 SER A C 1
ATOM 1964 O O . SER A 1 259 ? 25.256 12.955 -6.477 1.00 72.00 259 SER A O 1
ATOM 1966 N N . SER A 1 260 ? 25.068 12.428 -8.636 1.00 64.25 260 SER A N 1
ATOM 1967 C CA . SER A 1 260 ? 26.420 12.882 -8.978 1.00 64.25 260 SER A CA 1
ATOM 1968 C C . SER A 1 260 ? 26.635 14.385 -8.706 1.00 64.25 260 SER A C 1
ATOM 1970 O O . SER A 1 260 ? 25.715 15.182 -8.846 1.00 64.25 260 SER A O 1
ATOM 1972 N N . ASN A 1 261 ? 27.876 14.787 -8.394 1.00 67.25 261 ASN A N 1
ATOM 1973 C CA . ASN A 1 261 ? 28.225 16.145 -7.943 1.00 67.25 261 ASN A CA 1
ATOM 1974 C C . ASN A 1 261 ? 27.609 17.287 -8.798 1.00 67.25 261 ASN A C 1
ATOM 1976 O O . ASN A 1 261 ? 27.964 17.408 -9.972 1.00 67.25 261 ASN A O 1
ATOM 1980 N N . PRO A 1 262 ? 26.746 18.161 -8.251 1.00 60.31 262 PRO A N 1
ATOM 1981 C CA . PRO A 1 262 ? 26.082 19.220 -9.018 1.00 60.31 262 PRO A CA 1
ATOM 1982 C C . PRO A 1 262 ? 27.000 20.388 -9.428 1.00 60.31 262 PRO A C 1
ATOM 1984 O O . PRO A 1 262 ? 26.563 21.269 -10.163 1.00 60.31 262 PRO A O 1
ATOM 1987 N N . THR A 1 263 ? 28.265 20.434 -8.985 1.00 58.81 263 THR A N 1
ATOM 1988 C CA . THR A 1 263 ? 29.168 21.549 -9.321 1.00 58.81 263 THR A CA 1
ATOM 1989 C C . THR A 1 263 ? 29.452 21.616 -10.828 1.00 58.81 263 THR A C 1
ATOM 1991 O O . THR A 1 263 ? 30.001 20.673 -11.401 1.00 58.81 263 THR A O 1
ATOM 1994 N N . GLY A 1 264 ? 29.119 22.748 -11.458 1.00 58.62 264 GLY A N 1
ATOM 1995 C CA . GLY A 1 264 ? 29.341 22.992 -12.891 1.00 58.62 264 GLY A CA 1
ATOM 1996 C C . GLY A 1 264 ? 28.277 22.385 -13.809 1.00 58.62 264 GLY A C 1
ATOM 1997 O O . GLY A 1 264 ? 28.584 22.067 -14.954 1.00 58.62 264 GLY A O 1
ATOM 1998 N N . ARG A 1 265 ? 27.061 22.162 -13.295 1.00 60.66 265 ARG A N 1
ATOM 1999 C CA . ARG A 1 265 ? 25.924 21.644 -14.056 1.00 60.66 265 ARG A CA 1
ATOM 2000 C C . ARG A 1 265 ? 24.778 22.646 -14.076 1.00 60.66 265 ARG A C 1
ATOM 2002 O O . ARG A 1 265 ? 24.405 23.165 -13.026 1.00 60.66 265 ARG A O 1
ATOM 2009 N N . GLU A 1 266 ? 24.219 22.898 -15.252 1.00 58.16 266 GLU A N 1
ATOM 2010 C CA . GLU A 1 266 ? 23.084 23.807 -15.420 1.00 58.16 266 GLU A CA 1
ATOM 2011 C C . GLU A 1 266 ? 21.738 23.077 -15.234 1.00 58.16 266 GLU A C 1
ATOM 2013 O O . GLU A 1 266 ? 21.641 21.865 -15.474 1.00 58.16 266 GLU A O 1
ATOM 2018 N N . PRO A 1 267 ? 20.689 23.781 -14.766 1.00 59.62 267 PRO A N 1
ATOM 2019 C CA . PRO A 1 267 ? 19.356 23.208 -14.653 1.00 59.62 267 PRO A CA 1
ATOM 2020 C C . PRO A 1 267 ? 18.783 22.840 -16.038 1.00 59.62 267 PRO A C 1
ATOM 2022 O O . PRO A 1 267 ? 19.016 23.571 -17.001 1.00 59.62 267 PRO A O 1
ATOM 2025 N N . PRO A 1 268 ? 17.948 21.783 -16.140 1.00 57.28 268 PRO A N 1
ATOM 2026 C CA . PRO A 1 268 ? 17.380 21.266 -17.399 1.00 57.28 268 PRO A CA 1
ATOM 2027 C C . PRO A 1 268 ? 16.557 22.241 -18.257 1.00 57.28 268 PRO A C 1
ATOM 2029 O O . PRO A 1 268 ? 16.045 21.857 -19.303 1.00 57.28 268 PRO A O 1
ATOM 2032 N N . VAL A 1 269 ? 16.359 23.475 -17.794 1.00 58.50 269 VAL A N 1
ATOM 2033 C CA . VAL A 1 269 ? 15.448 24.461 -18.385 1.00 58.50 269 VAL A CA 1
ATOM 2034 C C . VAL A 1 269 ? 16.111 25.227 -19.539 1.00 58.50 269 VAL A C 1
ATOM 2036 O O . VAL A 1 269 ? 15.413 25.795 -20.376 1.00 58.50 269 VAL A O 1
ATOM 2039 N N . VAL A 1 270 ? 17.446 25.222 -19.632 1.00 58.81 270 VAL A N 1
ATOM 2040 C CA . VAL A 1 270 ? 18.175 25.890 -20.718 1.00 58.81 270 VAL A CA 1
ATOM 2041 C C . VAL A 1 270 ? 18.529 24.860 -21.793 1.00 58.81 270 VAL A C 1
ATOM 2043 O O . VAL A 1 270 ? 19.376 23.998 -21.587 1.00 58.81 270 VAL A O 1
ATOM 2046 N N . LEU A 1 271 ? 17.873 24.954 -22.954 1.00 55.00 271 LEU A N 1
ATOM 2047 C CA . LEU A 1 271 ? 18.115 24.153 -24.165 1.00 55.00 271 LEU A CA 1
ATOM 2048 C C . LEU A 1 271 ? 19.471 24.502 -24.813 1.00 55.00 271 LEU A C 1
ATOM 2050 O O . LEU A 1 271 ? 19.535 24.963 -25.952 1.00 55.00 271 LEU A O 1
ATOM 2054 N N . ARG A 1 272 ? 20.571 24.339 -24.079 1.00 56.03 272 ARG A N 1
ATOM 2055 C CA . ARG A 1 272 ? 21.926 24.392 -24.629 1.00 56.03 272 ARG A CA 1
ATOM 2056 C C . ARG A 1 272 ? 22.447 22.967 -24.745 1.00 56.03 272 ARG A C 1
ATOM 2058 O O . ARG A 1 272 ? 22.798 22.330 -23.757 1.00 56.03 272 ARG A O 1
ATOM 2065 N N . GLU A 1 273 ? 22.448 22.456 -25.970 1.00 47.66 273 GLU A N 1
ATOM 2066 C CA . GLU A 1 273 ? 23.008 21.147 -26.288 1.00 47.66 273 GLU A CA 1
ATOM 2067 C C . GLU A 1 273 ? 24.501 21.108 -25.919 1.00 47.66 273 GLU A C 1
ATOM 2069 O O . GLU A 1 273 ? 25.291 21.913 -26.409 1.00 47.66 273 GLU A O 1
ATOM 2074 N N . GLY A 1 274 ? 24.889 20.170 -25.047 1.00 54.91 274 GLY A N 1
ATOM 2075 C CA . GLY A 1 274 ? 26.295 19.821 -24.796 1.00 54.91 274 GLY A CA 1
ATOM 2076 C C . GLY A 1 274 ? 26.830 20.048 -23.378 1.00 54.91 274 GLY A C 1
ATOM 2077 O O . GLY A 1 274 ? 27.919 19.561 -23.073 1.00 54.91 274 GLY A O 1
ATOM 2078 N N . GLU A 1 275 ? 26.092 20.713 -22.487 1.00 55.00 275 GLU A N 1
ATOM 2079 C CA . GLU A 1 275 ? 26.537 20.948 -21.103 1.00 55.00 275 GLU A CA 1
ATOM 2080 C C . GLU A 1 275 ? 26.041 19.853 -20.140 1.00 55.00 275 GLU A C 1
ATOM 2082 O O . GLU A 1 275 ? 24.995 19.229 -20.333 1.00 55.00 275 GLU A O 1
ATOM 2087 N N . ARG A 1 276 ? 26.826 19.561 -19.093 1.00 57.62 276 ARG A N 1
ATOM 2088 C CA . ARG A 1 276 ? 26.521 18.493 -18.126 1.00 57.62 276 ARG A CA 1
ATOM 2089 C C . ARG A 1 276 ? 25.258 18.858 -17.341 1.00 57.62 276 ARG A C 1
ATOM 2091 O O . ARG A 1 276 ? 25.324 19.670 -16.430 1.00 57.62 276 ARG A O 1
ATOM 2098 N N . LEU A 1 277 ? 24.135 18.218 -17.644 1.00 65.00 277 LEU A N 1
ATOM 2099 C CA . LEU A 1 277 ? 22.864 18.441 -16.949 1.00 65.00 277 LEU A CA 1
ATOM 2100 C C . LEU A 1 277 ? 22.861 17.828 -15.538 1.00 65.00 277 LEU A C 1
ATOM 2102 O O . LEU A 1 277 ? 23.464 16.772 -15.311 1.00 65.00 277 LEU A O 1
ATOM 2106 N N . VAL A 1 278 ? 22.169 18.470 -14.592 1.00 66.25 278 VAL A N 1
ATOM 2107 C CA . VAL A 1 278 ? 21.827 17.862 -13.291 1.00 66.25 278 VAL A CA 1
ATOM 2108 C C . VAL A 1 278 ? 20.732 16.816 -13.500 1.00 66.25 278 VAL A C 1
ATOM 2110 O O . VAL A 1 278 ? 19.769 17.077 -14.216 1.00 66.25 278 VAL A O 1
ATOM 2113 N N . ASP A 1 279 ? 20.862 15.651 -12.861 1.00 68.56 279 ASP A N 1
ATOM 2114 C CA . ASP A 1 279 ? 19.817 14.625 -12.870 1.00 68.56 279 ASP A CA 1
ATOM 2115 C C . ASP A 1 279 ? 18.640 15.063 -11.969 1.00 68.56 279 ASP A C 1
ATOM 2117 O O . ASP A 1 279 ? 18.829 15.213 -10.756 1.00 68.56 279 ASP A O 1
ATOM 2121 N N . PRO A 1 280 ? 17.432 15.297 -12.518 1.00 73.00 280 PRO A N 1
ATOM 2122 C CA . PRO A 1 280 ? 16.270 15.700 -11.729 1.00 73.00 280 PRO A CA 1
ATOM 2123 C C . PRO A 1 280 ? 15.646 14.537 -10.938 1.00 73.00 280 PRO A C 1
ATOM 2125 O O . PRO A 1 280 ? 14.845 14.774 -10.029 1.00 73.00 280 PRO A O 1
ATOM 2128 N N . LEU A 1 281 ? 15.983 13.282 -11.258 1.00 77.38 281 LEU A N 1
ATOM 2129 C CA . LEU A 1 281 ? 15.334 12.103 -10.688 1.00 77.38 281 LEU A CA 1
ATOM 2130 C C . LEU A 1 281 ? 15.614 11.942 -9.183 1.00 77.38 281 LEU A C 1
ATOM 2132 O O . LEU A 1 281 ? 14.644 11.798 -8.432 1.00 77.38 281 LEU A O 1
ATOM 2136 N N . PRO A 1 282 ? 16.865 12.047 -8.682 1.00 80.56 282 PRO A N 1
ATOM 2137 C CA . PRO A 1 282 ? 17.130 12.004 -7.244 1.00 80.56 282 PRO A CA 1
ATOM 2138 C C . PRO A 1 282 ? 16.381 13.090 -6.464 1.00 80.56 282 PRO A C 1
ATOM 2140 O O . PRO A 1 282 ? 15.902 12.837 -5.362 1.00 80.56 282 PRO A O 1
ATOM 2143 N N . GLN A 1 283 ? 16.217 14.284 -7.042 1.00 75.38 283 GLN A N 1
ATOM 2144 C CA . GLN A 1 283 ? 15.511 15.389 -6.392 1.00 75.38 283 GLN A CA 1
ATOM 2145 C C . GLN A 1 283 ? 14.003 15.121 -6.276 1.00 75.38 283 GLN A C 1
ATOM 2147 O O . GLN A 1 283 ? 13.419 15.332 -5.211 1.00 75.38 283 GLN A O 1
ATOM 2152 N N . ALA A 1 284 ? 13.380 14.603 -7.338 1.00 79.19 284 ALA A N 1
ATOM 2153 C CA . ALA A 1 284 ? 11.977 14.193 -7.311 1.00 79.19 284 ALA A CA 1
ATOM 2154 C C . ALA A 1 284 ? 11.734 13.029 -6.328 1.00 79.19 284 ALA A C 1
ATOM 2156 O O . ALA A 1 284 ? 10.736 13.018 -5.597 1.00 79.19 284 ALA A O 1
ATOM 2157 N N . LEU A 1 285 ? 12.668 12.075 -6.266 1.00 81.44 285 LEU A N 1
ATOM 2158 C CA . LEU A 1 285 ? 12.594 10.924 -5.364 1.00 81.44 285 LEU A CA 1
ATOM 2159 C C . LEU A 1 285 ? 12.692 11.358 -3.894 1.00 81.44 285 LEU A C 1
ATOM 2161 O O . LEU A 1 285 ? 11.886 10.920 -3.075 1.00 81.44 285 LEU A O 1
ATOM 2165 N N . VAL A 1 286 ? 13.609 12.276 -3.571 1.00 84.38 286 VAL A N 1
ATOM 2166 C CA . VAL A 1 286 ? 13.780 12.818 -2.212 1.00 84.38 286 VAL A CA 1
ATOM 2167 C C . VAL A 1 286 ? 12.557 13.614 -1.764 1.00 84.38 286 VAL A C 1
ATOM 2169 O O . VAL A 1 286 ? 12.090 13.419 -0.645 1.00 84.38 286 VAL A O 1
ATOM 2172 N N . LEU A 1 287 ? 11.989 14.468 -2.622 1.00 85.12 287 LEU A N 1
ATOM 2173 C CA . LEU A 1 287 ? 10.782 15.226 -2.270 1.00 85.12 287 LEU A CA 1
ATOM 2174 C C . LEU A 1 287 ? 9.614 14.287 -1.928 1.00 85.12 287 LEU A C 1
ATOM 2176 O O . LEU A 1 287 ? 8.929 14.481 -0.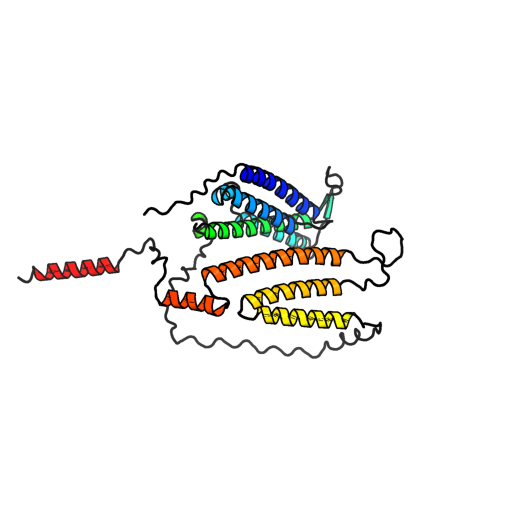925 1.00 85.12 287 LEU A O 1
ATOM 2180 N N . THR A 1 288 ? 9.436 13.230 -2.722 1.00 86.94 288 THR A N 1
ATOM 2181 C CA . THR A 1 288 ? 8.407 12.208 -2.484 1.00 86.94 288 THR A CA 1
ATOM 2182 C C . THR A 1 288 ? 8.659 11.454 -1.175 1.00 86.94 288 THR A C 1
ATOM 2184 O O . THR A 1 288 ? 7.744 11.274 -0.370 1.00 86.94 288 THR A O 1
ATOM 2187 N N . ALA A 1 289 ? 9.909 11.059 -0.922 1.00 85.44 289 ALA A N 1
ATOM 2188 C CA . ALA A 1 289 ? 10.305 10.357 0.294 1.00 85.44 289 ALA A CA 1
ATOM 2189 C C . ALA A 1 289 ? 10.112 11.207 1.563 1.00 85.44 289 ALA A C 1
ATOM 2191 O O . ALA A 1 289 ? 9.673 10.676 2.582 1.00 85.44 289 ALA A O 1
ATOM 2192 N N . ILE A 1 290 ? 10.363 12.521 1.507 1.00 85.25 290 ILE A N 1
ATOM 2193 C CA . ILE A 1 290 ? 10.114 13.448 2.625 1.00 85.25 290 ILE A CA 1
ATOM 2194 C C . ILE A 1 290 ? 8.620 13.514 2.960 1.00 85.25 290 ILE A C 1
ATOM 2196 O O . ILE A 1 290 ? 8.255 13.425 4.131 1.00 85.25 290 ILE A O 1
ATOM 2200 N N . VAL A 1 291 ? 7.748 13.636 1.953 1.00 86.75 291 VAL A N 1
ATOM 2201 C CA . VAL A 1 291 ? 6.293 13.732 2.170 1.00 86.75 291 VAL A CA 1
ATOM 2202 C C . VAL A 1 291 ? 5.733 12.433 2.756 1.00 86.75 291 VAL A C 1
ATOM 2204 O O . VAL A 1 291 ? 4.975 12.472 3.726 1.00 86.75 291 VAL A O 1
ATOM 2207 N N . ILE A 1 292 ? 6.144 11.277 2.222 1.00 84.19 292 ILE A N 1
ATOM 2208 C CA . ILE A 1 292 ? 5.751 9.967 2.766 1.00 84.19 292 ILE A CA 1
ATOM 2209 C C . ILE A 1 292 ? 6.294 9.800 4.189 1.00 84.19 292 ILE A C 1
ATOM 2211 O O . ILE A 1 292 ? 5.546 9.411 5.085 1.00 84.19 292 ILE A O 1
ATOM 2215 N N . GLY A 1 293 ? 7.568 10.135 4.414 1.00 83.81 293 GLY A N 1
ATOM 2216 C CA . GLY A 1 293 ? 8.200 10.083 5.730 1.00 83.81 293 GLY A CA 1
ATOM 2217 C C . GLY A 1 293 ? 7.447 10.919 6.763 1.00 83.81 293 GLY A C 1
ATOM 2218 O O . GLY A 1 293 ? 7.155 10.427 7.850 1.00 83.81 293 GLY A O 1
ATOM 2219 N N . PHE A 1 294 ? 7.036 12.138 6.407 1.00 84.44 294 PHE A N 1
ATOM 2220 C CA . PHE A 1 294 ? 6.232 12.998 7.277 1.00 84.44 294 PHE A CA 1
ATOM 2221 C C . PHE A 1 294 ? 4.874 12.375 7.632 1.00 84.44 294 PHE A C 1
ATOM 2223 O O . PHE A 1 294 ? 4.450 12.424 8.789 1.00 84.44 294 PHE A O 1
ATOM 2230 N N . GLY A 1 295 ? 4.206 11.749 6.659 1.00 81.12 295 GLY A N 1
ATOM 2231 C CA . GLY A 1 295 ? 2.951 11.029 6.880 1.00 81.12 295 GLY A CA 1
ATOM 2232 C C . GLY A 1 295 ? 3.116 9.826 7.812 1.00 81.12 295 GLY A C 1
ATOM 2233 O O . GLY A 1 295 ? 2.362 9.684 8.773 1.00 81.12 295 GLY A O 1
ATOM 2234 N N . VAL A 1 296 ? 4.140 9.000 7.581 1.00 85.56 296 VAL A N 1
ATOM 2235 C CA . VAL A 1 296 ? 4.450 7.830 8.421 1.00 85.56 296 VAL A CA 1
ATOM 2236 C C . VAL A 1 296 ? 4.814 8.248 9.846 1.00 85.56 296 VAL A C 1
ATOM 2238 O O . VAL A 1 296 ? 4.328 7.640 10.796 1.00 85.56 296 VAL A O 1
ATOM 2241 N N . ILE A 1 297 ? 5.614 9.305 10.016 1.00 85.00 297 ILE A N 1
ATOM 2242 C CA . ILE A 1 297 ? 5.981 9.833 11.339 1.00 85.00 297 ILE A CA 1
ATOM 2243 C C . ILE A 1 297 ? 4.739 10.353 12.063 1.00 85.00 297 ILE A C 1
ATOM 2245 O O . ILE A 1 297 ? 4.538 10.031 13.228 1.00 85.00 297 ILE A O 1
ATOM 2249 N N . SER A 1 298 ? 3.878 11.105 11.377 1.00 82.56 298 SER A N 1
ATOM 2250 C CA . SER A 1 298 ? 2.641 11.645 11.952 1.00 82.56 298 SER A CA 1
ATOM 2251 C C . SER A 1 298 ? 1.689 10.530 12.396 1.00 82.56 298 SER A C 1
ATOM 2253 O O . SER A 1 298 ? 1.147 10.574 13.501 1.00 82.56 298 SER A O 1
ATOM 2255 N N . TYR A 1 299 ? 1.537 9.491 11.570 1.00 84.06 299 TYR A N 1
ATOM 2256 C CA . TYR A 1 299 ? 0.790 8.288 11.926 1.00 84.06 299 TYR A CA 1
ATOM 2257 C C . TYR A 1 299 ? 1.395 7.579 13.143 1.00 84.06 299 TYR A C 1
ATOM 2259 O O . TYR A 1 299 ? 0.671 7.264 14.085 1.00 84.06 299 TYR A O 1
ATOM 2267 N N . LEU A 1 300 ? 2.716 7.373 13.158 1.00 84.19 300 LEU A N 1
ATOM 2268 C CA . LEU A 1 300 ? 3.403 6.724 14.271 1.00 84.19 300 LEU A CA 1
ATOM 2269 C C . LEU A 1 300 ? 3.231 7.522 15.569 1.00 84.19 300 LEU A C 1
ATOM 2271 O O . LEU A 1 300 ? 2.940 6.921 16.594 1.00 84.19 300 LEU A O 1
ATOM 2275 N N . VAL A 1 301 ? 3.337 8.855 15.536 1.00 84.62 301 VAL A N 1
ATOM 2276 C CA . VAL A 1 301 ? 3.091 9.720 16.705 1.00 84.62 301 VAL A CA 1
ATOM 2277 C C . VAL A 1 301 ? 1.667 9.555 17.223 1.00 84.62 301 VAL A C 1
ATOM 2279 O O . VAL A 1 301 ? 1.486 9.384 18.423 1.00 84.62 301 VAL A O 1
ATOM 2282 N N . ILE A 1 302 ? 0.663 9.584 16.343 1.00 85.25 302 ILE A N 1
ATOM 2283 C CA . ILE A 1 302 ? -0.744 9.404 16.729 1.00 85.25 302 ILE A CA 1
ATOM 2284 C C . ILE A 1 302 ? -0.981 8.023 17.333 1.00 85.25 302 ILE A C 1
ATOM 2286 O O . ILE A 1 302 ? -1.634 7.918 18.370 1.00 85.25 302 ILE A O 1
ATOM 2290 N N . LEU A 1 303 ? -0.437 6.975 16.715 1.00 82.62 303 LEU A N 1
ATOM 2291 C CA . LEU A 1 303 ? -0.549 5.610 17.216 1.00 82.62 303 LEU A CA 1
ATOM 2292 C C . LEU A 1 303 ? 0.077 5.496 18.609 1.00 82.62 303 LEU A C 1
ATOM 2294 O O . LEU A 1 303 ? -0.535 4.972 19.533 1.00 82.62 303 LEU A O 1
ATOM 2298 N N . LEU A 1 304 ? 1.275 6.048 18.774 1.00 82.38 304 LEU A N 1
ATOM 2299 C CA . LEU A 1 304 ? 2.015 6.025 20.027 1.00 82.38 304 LEU A CA 1
ATOM 2300 C C . LEU A 1 304 ? 1.331 6.846 21.122 1.00 82.38 304 LEU A C 1
ATOM 2302 O O . LEU A 1 304 ? 1.270 6.420 22.270 1.00 82.38 304 LEU A O 1
ATOM 2306 N N . TYR A 1 305 ? 0.789 8.009 20.760 1.00 80.25 305 TYR A N 1
ATOM 2307 C CA . TYR A 1 305 ? -0.000 8.849 21.651 1.00 80.25 305 TYR A CA 1
ATOM 2308 C C . TYR A 1 305 ? -1.269 8.128 22.097 1.00 80.25 305 TYR A C 1
ATOM 2310 O O . TYR A 1 305 ? -1.616 8.173 23.273 1.00 80.25 305 TYR A O 1
ATOM 2318 N N . ARG A 1 306 ? -1.931 7.412 21.181 1.00 83.44 306 ARG A N 1
ATOM 2319 C CA . ARG A 1 306 ? -3.106 6.610 21.512 1.00 83.44 306 ARG A CA 1
ATOM 2320 C C . ARG A 1 306 ? -2.761 5.481 22.481 1.00 83.44 306 ARG A C 1
ATOM 2322 O O . ARG A 1 306 ? -3.420 5.364 23.505 1.00 83.44 306 ARG A O 1
ATOM 2329 N N . ILE A 1 307 ? -1.693 4.731 22.210 1.00 80.50 307 ILE A N 1
ATOM 2330 C CA . ILE A 1 307 ? -1.198 3.677 23.110 1.00 80.50 307 ILE A CA 1
ATOM 2331 C C . ILE A 1 307 ? -0.843 4.264 24.482 1.00 80.50 307 ILE A C 1
ATOM 2333 O O . ILE A 1 307 ? -1.202 3.693 25.505 1.00 80.50 307 ILE A O 1
ATOM 2337 N N . PHE A 1 308 ? -0.192 5.428 24.525 1.00 80.81 308 PHE A N 1
ATOM 2338 C CA . PHE A 1 308 ? 0.124 6.106 25.781 1.00 80.81 308 PHE A CA 1
ATOM 2339 C C . PHE A 1 308 ? -1.132 6.529 26.555 1.00 80.81 308 PHE A C 1
ATOM 2341 O O . PHE A 1 308 ? -1.163 6.399 27.775 1.00 80.81 308 PHE A O 1
ATOM 2348 N N . LEU A 1 309 ? -2.173 7.017 25.876 1.00 77.62 309 LEU A N 1
ATOM 2349 C CA . LEU A 1 309 ? -3.438 7.352 26.534 1.00 77.62 309 LEU A CA 1
ATOM 2350 C C . LEU A 1 309 ? -4.145 6.115 27.095 1.00 77.62 309 LEU A C 1
ATOM 2352 O O . LEU A 1 309 ? -4.697 6.191 28.191 1.00 77.62 309 LEU A O 1
ATOM 2356 N N . ASP A 1 310 ? -4.103 5.000 26.367 1.00 76.88 310 ASP A N 1
ATOM 2357 C CA . ASP A 1 310 ? -4.799 3.772 26.749 1.00 76.88 310 ASP A CA 1
ATOM 2358 C C . ASP A 1 310 ? -4.048 3.015 27.869 1.00 76.88 310 ASP A C 1
ATOM 2360 O O . ASP A 1 310 ? -4.675 2.477 28.775 1.00 76.88 310 ASP A O 1
ATOM 2364 N N . GLN A 1 311 ? -2.708 3.019 27.858 1.00 76.50 311 GLN A N 1
ATOM 2365 C CA . GLN A 1 311 ? -1.870 2.149 28.705 1.00 76.50 311 GLN A CA 1
ATOM 2366 C C . GLN A 1 311 ? -0.994 2.912 29.712 1.00 76.50 311 GLN A C 1
ATOM 2368 O O . GLN A 1 311 ? -0.362 2.312 30.577 1.00 76.50 311 GLN A O 1
ATOM 2373 N N . LYS A 1 312 ? -0.906 4.246 29.598 1.00 79.38 312 LYS A N 1
ATOM 2374 C CA . LYS A 1 312 ? -0.061 5.138 30.424 1.00 79.38 312 LYS A CA 1
ATOM 2375 C C . LYS A 1 312 ? 1.421 4.743 30.499 1.00 79.38 312 LYS A C 1
ATOM 2377 O O . LYS A 1 312 ? 2.145 5.246 31.357 1.00 79.38 312 LYS A O 1
ATOM 2382 N N . THR A 1 313 ? 1.893 3.900 29.582 1.00 79.19 313 THR A N 1
ATOM 2383 C CA . THR A 1 313 ? 3.292 3.475 29.494 1.00 79.19 313 THR A CA 1
ATOM 2384 C C . THR A 1 313 ? 3.981 4.031 28.252 1.00 79.19 313 THR A C 1
ATOM 2386 O O . THR A 1 313 ? 3.359 4.293 27.222 1.00 79.19 313 THR A O 1
ATOM 2389 N N . THR A 1 314 ? 5.293 4.240 28.363 1.00 75.69 314 THR A N 1
ATOM 2390 C CA . THR A 1 314 ? 6.166 4.709 27.273 1.00 75.69 314 THR A CA 1
ATOM 2391 C C . THR A 1 314 ? 7.223 3.680 26.863 1.00 75.69 314 THR A C 1
ATOM 2393 O O . THR A 1 314 ? 8.024 3.942 25.955 1.00 75.69 314 THR A O 1
ATOM 2396 N N . ASN A 1 315 ? 7.231 2.508 27.506 1.00 79.12 315 ASN A N 1
ATOM 2397 C CA . ASN A 1 315 ? 8.113 1.401 27.169 1.00 79.12 315 ASN A CA 1
ATOM 2398 C C . ASN A 1 315 ? 7.318 0.247 26.579 1.00 79.12 315 ASN A C 1
ATOM 2400 O O . ASN A 1 315 ? 6.202 -0.055 26.992 1.00 79.12 315 ASN A O 1
ATOM 2404 N N . LEU A 1 316 ? 7.948 -0.429 25.625 1.00 76.50 316 LEU A N 1
ATOM 2405 C CA . LEU A 1 316 ? 7.354 -1.582 24.970 1.00 76.50 316 LEU A CA 1
ATOM 2406 C C . LEU A 1 316 ? 7.282 -2.797 25.911 1.00 76.50 316 LEU A C 1
ATOM 2408 O O . LEU A 1 316 ? 6.360 -3.589 25.787 1.00 76.50 316 LEU A O 1
ATOM 2412 N N . PHE A 1 317 ? 8.222 -2.937 26.852 1.00 73.81 317 PHE A N 1
ATOM 2413 C CA . PHE A 1 317 ? 8.235 -4.049 27.814 1.00 73.81 317 PHE A CA 1
ATOM 2414 C C . PHE A 1 317 ? 7.045 -3.998 28.773 1.00 73.81 317 PHE A C 1
ATOM 2416 O O . PHE A 1 317 ? 6.290 -4.962 28.842 1.00 73.81 317 PHE A O 1
ATOM 2423 N N . ASP A 1 318 ? 6.826 -2.847 29.407 1.00 73.31 318 ASP A N 1
ATOM 2424 C CA . ASP A 1 318 ? 5.724 -2.643 30.353 1.00 73.31 318 ASP A CA 1
ATOM 2425 C C . ASP A 1 318 ? 4.349 -2.890 29.698 1.00 73.31 318 ASP A C 1
ATOM 2427 O O . ASP A 1 318 ? 3.427 -3.369 30.353 1.00 73.31 318 ASP A O 1
ATOM 2431 N N . LEU A 1 319 ? 4.219 -2.612 28.391 1.00 70.12 319 LEU A N 1
ATOM 2432 C CA . LEU A 1 319 ? 3.006 -2.898 27.616 1.00 70.12 319 LEU A CA 1
ATOM 2433 C C . LEU A 1 319 ? 2.711 -4.407 27.524 1.00 70.12 319 LEU A C 1
ATOM 2435 O O . LEU A 1 319 ? 1.556 -4.810 27.605 1.00 70.12 319 LEU A O 1
ATOM 2439 N N . PHE A 1 320 ? 3.739 -5.242 27.349 1.00 68.31 320 PHE A N 1
ATOM 2440 C CA . PHE A 1 320 ? 3.576 -6.697 27.253 1.00 68.31 320 PHE A CA 1
ATOM 2441 C C . PHE A 1 320 ? 3.501 -7.388 28.620 1.00 68.31 320 PHE A C 1
ATOM 2443 O O . PHE A 1 320 ? 2.956 -8.486 28.714 1.00 68.31 320 PHE A O 1
ATOM 2450 N N . GLU A 1 321 ? 4.058 -6.785 29.672 1.00 70.75 321 GLU A N 1
ATOM 2451 C CA . GLU A 1 321 ? 3.978 -7.314 31.038 1.00 70.75 321 GLU A CA 1
ATOM 2452 C C . GLU A 1 321 ? 2.621 -7.051 31.695 1.00 70.75 321 GLU A C 1
ATOM 2454 O O . GLU A 1 321 ? 2.087 -7.967 32.318 1.00 70.75 321 GLU A O 1
ATOM 2459 N N . GLY A 1 322 ? 2.023 -5.867 31.506 1.00 62.09 322 GLY A N 1
ATOM 2460 C CA . GLY A 1 322 ? 0.668 -5.579 32.002 1.00 62.09 322 GLY A CA 1
ATOM 2461 C C . GLY A 1 322 ? -0.369 -6.557 31.441 1.00 62.09 322 GLY A C 1
ATOM 2462 O O . GLY A 1 322 ? -1.103 -7.193 32.187 1.00 62.09 322 GLY A O 1
ATOM 2463 N N . ASP A 1 323 ? -0.302 -6.802 30.132 1.00 59.75 323 ASP A N 1
ATOM 2464 C CA . ASP A 1 323 ? -1.171 -7.740 29.411 1.00 59.75 323 ASP A CA 1
ATOM 2465 C C . ASP A 1 323 ? -0.984 -9.216 29.840 1.00 59.75 323 ASP A C 1
ATOM 2467 O O . ASP A 1 323 ? -1.857 -10.058 29.633 1.00 59.75 323 ASP A O 1
ATOM 2471 N N . ARG A 1 324 ? 0.157 -9.579 30.440 1.00 60.62 324 ARG A N 1
ATOM 2472 C CA . ARG A 1 324 ? 0.353 -10.911 31.044 1.00 60.62 324 ARG A CA 1
ATOM 2473 C C . ARG A 1 324 ? -0.183 -10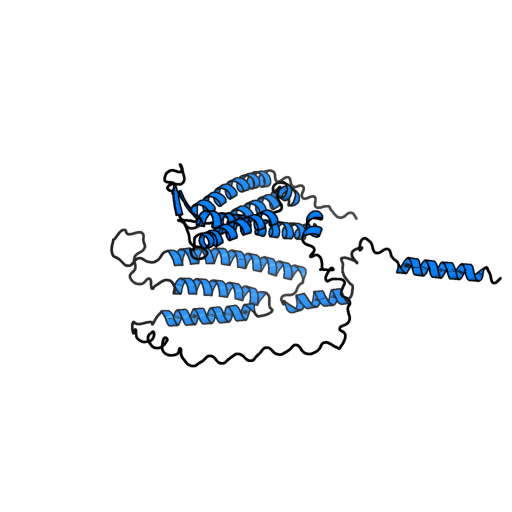.970 32.466 1.00 60.62 324 ARG A C 1
ATOM 2475 O O . ARG A 1 324 ? -0.862 -11.933 32.808 1.00 60.62 324 ARG A O 1
ATOM 2482 N N . ALA A 1 325 ? 0.097 -9.945 33.266 1.00 60.50 325 ALA A N 1
ATOM 2483 C CA . ALA A 1 325 ? -0.346 -9.874 34.651 1.00 60.50 325 ALA A CA 1
ATOM 2484 C C . ALA A 1 325 ? -1.879 -9.855 34.761 1.00 60.50 325 ALA A C 1
ATOM 2486 O O . ALA A 1 325 ? -2.428 -10.562 35.602 1.00 60.50 325 ALA A O 1
ATOM 2487 N N . ASP A 1 326 ? -2.570 -9.122 33.885 1.00 60.06 326 ASP A N 1
ATOM 2488 C CA . ASP A 1 326 ? -4.038 -9.055 33.866 1.00 60.06 326 ASP A CA 1
ATOM 2489 C C . ASP A 1 326 ? -4.667 -10.413 33.498 1.00 60.06 326 ASP A C 1
ATOM 2491 O O . ASP A 1 326 ? -5.645 -10.842 34.118 1.00 60.06 326 ASP A O 1
ATOM 2495 N N . ARG A 1 327 ? -4.039 -11.157 32.572 1.00 57.78 327 ARG A N 1
ATOM 2496 C CA . ARG A 1 327 ? -4.442 -12.531 32.216 1.00 57.78 327 ARG A CA 1
ATOM 2497 C C . ARG A 1 327 ? -4.204 -13.531 33.342 1.00 57.78 327 ARG A C 1
ATOM 2499 O O . ARG A 1 327 ? -5.044 -14.392 33.579 1.00 57.78 327 ARG A O 1
ATOM 2506 N N . GLU A 1 328 ? -3.083 -13.421 34.051 1.00 60.47 328 GLU A N 1
ATOM 2507 C CA . GLU A 1 328 ? -2.782 -14.274 35.209 1.00 60.47 328 GLU A CA 1
ATOM 2508 C C . GLU A 1 328 ? -3.706 -13.986 36.403 1.00 60.47 328 GLU A C 1
ATOM 2510 O O . GLU A 1 328 ? -3.979 -14.880 37.204 1.00 60.47 328 GLU A O 1
ATOM 2515 N N . ARG A 1 329 ? -4.222 -12.755 36.517 1.00 58.06 329 ARG A N 1
ATOM 2516 C CA . ARG A 1 329 ? -5.138 -12.338 37.589 1.00 58.06 329 ARG A CA 1
ATOM 2517 C C . ARG A 1 329 ? -6.610 -12.649 37.314 1.00 58.06 329 ARG A C 1
ATOM 2519 O O . ARG A 1 329 ? -7.417 -12.515 38.231 1.00 58.06 329 ARG A O 1
ATOM 2526 N N . GLY A 1 330 ? -6.948 -13.081 36.096 1.00 55.62 330 GLY A N 1
ATOM 2527 C CA . GLY A 1 330 ? -8.317 -13.411 35.689 1.00 55.62 330 GLY A CA 1
ATOM 2528 C C . GLY A 1 330 ? -9.263 -12.207 35.639 1.00 55.62 330 GLY A C 1
ATOM 2529 O O . GLY A 1 330 ? -10.475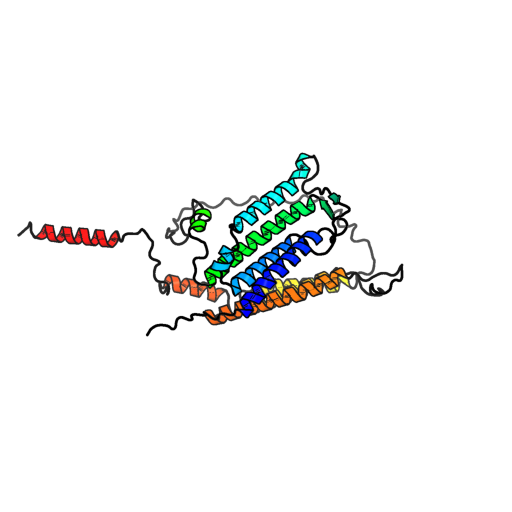 -12.394 35.698 1.00 55.62 330 GLY A O 1
ATOM 2530 N N . ASP A 1 331 ? -8.724 -10.990 35.550 1.00 58.22 331 ASP A N 1
ATOM 2531 C CA . ASP A 1 331 ? -9.469 -9.723 35.621 1.00 58.22 331 ASP A CA 1
ATOM 2532 C C . ASP A 1 331 ? -9.837 -9.218 34.210 1.00 58.22 331 ASP A C 1
ATOM 2534 O O . ASP A 1 331 ? -9.788 -8.024 33.914 1.00 58.22 331 ASP A O 1
ATOM 2538 N N . ASP A 1 332 ? -10.156 -10.152 33.309 1.00 54.16 332 ASP A N 1
ATOM 2539 C CA . ASP A 1 332 ? -10.507 -9.848 31.924 1.00 54.16 332 ASP A CA 1
ATOM 2540 C C . ASP A 1 332 ? -11.884 -9.149 31.898 1.00 54.16 332 ASP A C 1
ATOM 2542 O O . ASP A 1 332 ? -12.891 -9.751 32.297 1.00 54.16 332 ASP A O 1
ATOM 2546 N N . PRO A 1 333 ? -11.982 -7.869 31.481 1.00 50.94 333 PRO A N 1
ATOM 2547 C CA . PRO A 1 333 ? -13.259 -7.152 31.430 1.00 50.94 333 PRO A CA 1
ATOM 2548 C C . PRO A 1 333 ? -14.225 -7.770 30.409 1.00 50.94 333 PRO A C 1
ATOM 2550 O O . PRO A 1 333 ? -15.442 -7.583 30.504 1.00 50.94 333 PRO A O 1
ATOM 2553 N N . GLU A 1 334 ? -13.693 -8.532 29.453 1.00 49.38 334 GLU A N 1
ATOM 2554 C CA . GLU A 1 334 ? -14.440 -9.451 28.610 1.00 49.38 334 GLU A CA 1
ATOM 2555 C C . GLU A 1 334 ? -14.487 -10.809 29.318 1.00 49.38 334 GLU A C 1
ATOM 2557 O O . GLU A 1 334 ? -13.683 -11.699 29.064 1.00 49.38 334 GLU A O 1
ATOM 2562 N N . GLY A 1 335 ? -15.422 -10.962 30.264 1.00 47.69 335 GLY A N 1
ATOM 2563 C CA . GLY A 1 335 ? -15.645 -12.241 30.944 1.00 47.69 335 GLY A CA 1
ATOM 2564 C C . GLY A 1 335 ? -15.746 -13.414 29.951 1.00 47.69 335 GLY A C 1
ATOM 2565 O O . GLY A 1 335 ? -16.073 -13.200 28.780 1.00 47.69 335 GLY A O 1
ATOM 2566 N N . PRO A 1 336 ? -15.492 -14.658 30.400 1.00 45.97 336 PRO A N 1
ATOM 2567 C CA . PRO A 1 336 ? -15.241 -15.799 29.524 1.00 45.97 336 PRO A CA 1
ATOM 2568 C C . PRO A 1 336 ? -16.282 -15.895 28.410 1.00 45.97 336 PRO A C 1
ATOM 2570 O O . PRO A 1 336 ? -17.481 -16.038 28.667 1.00 45.97 336 PRO A O 1
ATOM 2573 N N . VAL A 1 337 ? -15.805 -15.795 27.166 1.00 51.31 337 VAL A N 1
ATOM 2574 C CA . VAL A 1 337 ? -16.638 -15.881 25.967 1.00 51.31 337 VAL A CA 1
ATOM 2575 C C . VAL A 1 337 ? -17.422 -17.196 26.028 1.00 51.31 337 VAL A C 1
ATOM 2577 O O . VAL A 1 337 ? -16.809 -18.265 26.093 1.00 51.31 337 VAL A O 1
ATOM 2580 N N . PRO A 1 338 ? -18.769 -17.164 26.011 1.00 44.62 338 PRO A N 1
ATOM 2581 C CA . PRO A 1 338 ? -19.564 -18.381 26.023 1.00 44.62 338 PRO A CA 1
ATOM 2582 C C . PRO A 1 338 ? -19.229 -19.216 24.787 1.00 44.62 338 PRO A C 1
ATOM 2584 O O . PRO A 1 338 ? -19.545 -18.830 23.660 1.00 44.62 338 PRO A O 1
ATOM 2587 N N . ILE A 1 339 ? -18.578 -20.359 24.995 1.00 47.22 339 ILE A N 1
ATOM 2588 C CA . ILE A 1 339 ? -18.264 -21.312 23.931 1.00 47.22 339 ILE A CA 1
ATOM 2589 C C . ILE A 1 339 ? -19.590 -21.960 23.500 1.00 47.22 339 ILE A C 1
ATOM 2591 O O . ILE A 1 339 ? -20.199 -22.677 24.301 1.00 47.22 339 ILE A O 1
ATOM 2595 N N . PRO A 1 340 ? -20.075 -21.751 22.261 1.00 40.81 340 PRO A N 1
ATOM 2596 C CA . PRO A 1 340 ? -21.287 -22.410 21.803 1.00 40.81 340 PRO A CA 1
ATOM 2597 C C . PRO A 1 340 ? -21.004 -23.910 21.672 1.00 40.81 340 PRO A C 1
ATOM 2599 O O . PRO A 1 340 ? -20.226 -24.319 20.813 1.00 40.81 340 PRO A O 1
ATOM 2602 N N . GLY A 1 341 ? -21.629 -24.722 22.527 1.00 52.06 341 GLY A N 1
ATOM 2603 C CA . GLY A 1 341 ? -21.533 -26.186 22.483 1.00 52.06 341 GLY A CA 1
ATOM 2604 C C . GLY A 1 341 ? -20.789 -26.851 23.645 1.00 52.06 341 GLY A C 1
ATOM 2605 O O . GLY A 1 341 ? -20.703 -28.074 23.654 1.00 52.06 341 GLY A O 1
ATOM 2606 N N . ARG A 1 342 ? -20.294 -26.105 24.644 1.00 43.16 342 ARG A N 1
ATOM 2607 C CA . ARG A 1 342 ? -19.974 -26.698 25.953 1.00 43.16 342 ARG A CA 1
ATOM 2608 C C . ARG A 1 342 ? -21.206 -26.561 26.848 1.00 43.16 342 ARG A C 1
ATOM 2610 O O . ARG A 1 342 ? -21.361 -25.575 27.561 1.00 43.16 342 ARG A O 1
ATOM 2617 N N . GLU A 1 343 ? -22.113 -27.535 26.766 1.00 51.03 343 GLU A N 1
ATOM 2618 C CA . GLU A 1 343 ? -23.038 -27.792 27.874 1.00 51.03 343 GLU A CA 1
ATOM 2619 C C . GLU A 1 343 ? -22.198 -27.965 29.145 1.00 51.03 343 GLU A C 1
ATOM 2621 O O . GLU A 1 343 ? -21.107 -28.538 29.100 1.00 51.03 343 GLU A O 1
ATOM 2626 N N . ASN A 1 344 ? -22.656 -27.405 30.264 1.00 51.84 344 ASN A N 1
ATOM 2627 C CA . ASN A 1 344 ? -21.964 -27.469 31.547 1.00 51.84 344 ASN A CA 1
ATOM 2628 C C . ASN A 1 344 ? -21.991 -28.910 32.089 1.00 51.84 344 ASN A C 1
ATOM 2630 O O . ASN A 1 344 ? -22.677 -29.194 33.067 1.00 51.84 344 ASN A O 1
ATOM 2634 N N . VAL A 1 345 ? -21.210 -29.812 31.487 1.00 52.62 345 VAL A N 1
ATOM 2635 C CA . VAL A 1 345 ? -21.109 -31.227 31.876 1.00 52.62 345 VAL A CA 1
ATOM 2636 C C . VAL A 1 345 ? -20.748 -31.350 33.361 1.00 52.62 345 VAL A C 1
ATOM 2638 O O . VAL A 1 345 ? -21.257 -32.222 34.052 1.00 52.62 345 VAL A O 1
ATOM 2641 N N . GLY A 1 346 ? -19.951 -30.422 33.904 1.00 48.12 346 GLY A N 1
ATOM 2642 C CA . GLY A 1 346 ? -19.619 -30.401 35.333 1.00 48.12 346 GLY A CA 1
ATOM 2643 C C . GLY A 1 346 ? -20.795 -30.065 36.261 1.00 48.12 346 GLY A C 1
ATOM 2644 O O . GLY A 1 346 ? -20.855 -30.583 37.373 1.00 48.12 346 GLY A O 1
ATOM 2645 N N . ALA A 1 347 ? -21.746 -29.235 35.821 1.00 53.91 347 ALA A N 1
ATOM 2646 C CA . ALA A 1 347 ? -22.917 -28.881 36.626 1.00 53.91 347 ALA A CA 1
ATOM 2647 C C . ALA A 1 347 ? -23.992 -29.977 36.580 1.00 53.91 347 ALA A C 1
ATOM 2649 O O . ALA A 1 347 ? -24.677 -30.200 37.579 1.00 53.91 347 ALA A O 1
ATOM 2650 N N . ASP A 1 348 ? -24.106 -30.683 35.453 1.00 51.03 348 ASP A N 1
ATOM 2651 C CA . ASP A 1 348 ? -25.069 -31.773 35.293 1.00 51.03 348 ASP A CA 1
ATOM 2652 C C . ASP A 1 348 ? -24.590 -33.075 35.948 1.00 51.03 348 ASP A C 1
ATOM 2654 O O . ASP A 1 348 ? -25.405 -33.774 36.547 1.00 51.03 348 ASP A O 1
ATOM 2658 N N . VAL A 1 349 ? -23.279 -33.358 35.966 1.00 56.88 349 VAL A N 1
ATOM 2659 C CA . VAL A 1 349 ? -22.718 -34.487 36.737 1.00 56.88 349 VAL A CA 1
ATOM 2660 C C . VAL A 1 349 ? -22.863 -34.244 38.243 1.00 56.88 349 VAL A C 1
ATOM 2662 O O . VAL A 1 349 ? -23.335 -35.123 38.957 1.00 56.88 349 VAL A O 1
ATOM 2665 N N . ALA A 1 350 ? -22.593 -33.026 38.729 1.00 54.66 350 ALA A N 1
ATOM 2666 C CA . ALA A 1 350 ? -22.794 -32.691 40.141 1.00 54.66 350 ALA A CA 1
ATOM 2667 C C . ALA A 1 350 ? -24.276 -32.746 40.568 1.00 54.66 350 ALA A C 1
ATOM 2669 O O . ALA A 1 350 ? -24.581 -33.114 41.703 1.00 54.66 350 ALA A O 1
ATOM 2670 N N . ARG A 1 351 ? -25.212 -32.409 39.667 1.00 57.84 351 ARG A N 1
ATOM 2671 C CA . ARG A 1 351 ? -26.657 -32.561 39.911 1.00 57.84 351 ARG A CA 1
ATOM 2672 C C . ARG A 1 351 ? -27.118 -34.017 39.846 1.00 57.84 351 ARG A C 1
ATOM 2674 O O . ARG A 1 351 ? -27.988 -34.387 40.629 1.00 57.84 351 ARG A O 1
ATOM 2681 N N . ALA A 1 352 ? -26.541 -34.834 38.966 1.00 57.81 352 ALA A N 1
ATOM 2682 C CA . ALA A 1 352 ? -26.836 -36.263 38.883 1.00 57.81 352 ALA A CA 1
ATOM 2683 C C . ALA A 1 352 ? -26.326 -37.026 40.119 1.00 57.81 352 ALA A C 1
ATOM 2685 O O . ALA A 1 352 ? -27.060 -37.844 40.672 1.00 57.81 352 ALA A O 1
ATOM 2686 N N . ASP A 1 353 ? -25.127 -36.696 40.608 1.00 56.47 353 ASP A N 1
ATOM 2687 C CA . ASP A 1 353 ? -24.558 -37.296 41.821 1.00 56.47 353 ASP A CA 1
ATOM 2688 C C . ASP A 1 353 ? -25.317 -36.865 43.087 1.00 56.47 353 ASP A C 1
ATOM 2690 O O . ASP A 1 353 ? -25.556 -37.680 43.982 1.00 56.47 353 ASP A O 1
ATOM 2694 N N . ALA A 1 354 ? -25.774 -35.607 43.152 1.00 60.19 354 ALA A N 1
ATOM 2695 C CA . ALA A 1 354 ? -26.619 -35.128 44.246 1.00 60.19 354 ALA A CA 1
ATOM 2696 C C . ALA A 1 354 ? -28.011 -35.788 44.246 1.00 60.19 354 ALA A C 1
ATOM 2698 O O . ALA A 1 354 ? -28.505 -36.166 45.307 1.00 60.19 354 ALA A O 1
ATOM 2699 N N . ALA A 1 355 ? -28.617 -35.995 43.071 1.00 57.47 355 ALA A N 1
ATOM 2700 C CA . ALA A 1 355 ? -29.898 -36.691 42.947 1.00 57.47 355 ALA A CA 1
ATOM 2701 C C . ALA A 1 355 ? -29.786 -38.184 43.314 1.00 57.47 355 ALA A C 1
ATOM 2703 O O . ALA A 1 355 ? -30.659 -38.716 43.997 1.00 57.47 355 ALA A O 1
ATOM 2704 N N . ALA A 1 356 ? -28.687 -38.851 42.941 1.00 57.44 356 ALA A N 1
ATOM 2705 C CA . ALA A 1 356 ? -28.434 -40.243 43.315 1.00 57.44 356 ALA A CA 1
ATOM 2706 C C . ALA A 1 356 ? -28.260 -40.420 44.837 1.00 57.44 356 ALA A C 1
ATOM 2708 O O . ALA A 1 356 ? -28.733 -41.413 45.402 1.00 57.44 356 ALA A O 1
ATOM 2709 N N . ALA A 1 357 ? -27.645 -39.442 45.511 1.00 57.56 357 ALA A N 1
ATOM 2710 C CA . ALA A 1 357 ? -27.453 -39.447 46.961 1.00 57.56 357 ALA A CA 1
ATOM 2711 C C . ALA A 1 357 ? -28.760 -39.265 47.760 1.00 57.56 357 ALA A C 1
ATOM 2713 O O . ALA A 1 357 ? -28.862 -39.783 48.874 1.00 57.56 357 ALA A O 1
ATOM 2714 N N . GLU A 1 358 ? -29.769 -38.584 47.206 1.00 57.31 358 GLU A N 1
ATOM 2715 C CA . GLU A 1 358 ? -31.084 -38.445 47.850 1.00 57.31 358 GLU A CA 1
ATOM 2716 C C . GLU A 1 358 ? -31.932 -39.721 47.715 1.00 57.31 358 GLU A C 1
ATOM 2718 O O . GLU A 1 358 ? -32.473 -40.198 48.714 1.00 57.31 358 GLU A O 1
ATOM 2723 N N . THR A 1 359 ? -31.942 -40.377 46.548 1.00 57.22 359 THR A N 1
ATOM 2724 C CA . THR A 1 359 ? -32.653 -41.663 46.363 1.00 57.22 359 THR A CA 1
ATOM 2725 C C . THR A 1 359 ? -32.072 -42.829 47.172 1.00 57.22 359 THR A C 1
ATOM 2727 O O . THR A 1 359 ? -32.797 -43.759 47.521 1.00 57.22 359 THR A O 1
ATOM 2730 N N . GLY A 1 360 ? -30.781 -42.795 47.518 1.00 53.81 360 GLY A N 1
ATOM 2731 C CA . GLY A 1 360 ? -30.159 -43.814 48.374 1.00 53.81 360 GLY A CA 1
ATOM 2732 C C . GLY A 1 360 ? -30.549 -43.715 49.854 1.00 53.81 360 GLY A C 1
ATOM 2733 O O . GLY A 1 360 ? -30.354 -44.672 50.602 1.00 53.81 360 GLY A O 1
ATOM 2734 N N . LYS A 1 361 ? -31.103 -42.576 50.288 1.00 52.81 361 LYS A N 1
ATOM 2735 C CA . LYS A 1 361 ? -31.461 -42.323 51.691 1.00 52.81 361 LYS A CA 1
ATOM 2736 C C . LYS A 1 361 ? -32.907 -42.700 52.027 1.00 52.81 361 LYS A C 1
ATOM 2738 O O . LYS A 1 361 ? -33.179 -43.014 53.181 1.00 52.81 361 LYS A O 1
ATOM 2743 N N . GLU A 1 362 ? -33.802 -42.738 51.040 1.00 51.94 362 GLU A N 1
ATOM 2744 C CA . GLU A 1 362 ? -35.192 -43.203 51.210 1.00 51.94 362 GLU A CA 1
ATOM 2745 C C . GLU A 1 362 ? -35.339 -44.732 51.178 1.00 51.94 362 GLU A C 1
ATOM 2747 O O . GLU A 1 362 ? -36.315 -45.255 51.701 1.00 51.94 362 GLU A O 1
ATOM 2752 N N . ALA A 1 363 ? -34.368 -45.472 50.633 1.00 51.66 363 ALA A N 1
ATOM 2753 C CA . ALA A 1 363 ? -34.388 -46.942 50.616 1.00 51.66 363 ALA A CA 1
ATOM 2754 C C . ALA A 1 363 ? -33.791 -47.599 51.883 1.00 51.66 363 ALA A C 1
ATOM 2756 O O . ALA A 1 363 ? -33.748 -48.826 51.974 1.00 51.66 363 ALA A O 1
ATOM 2757 N N . ALA A 1 364 ? -33.296 -46.798 52.835 1.00 51.75 364 ALA A N 1
ATOM 2758 C CA . ALA A 1 364 ? -32.647 -47.253 54.071 1.00 51.75 364 ALA A CA 1
ATOM 2759 C C . ALA A 1 364 ? -33.342 -46.765 55.363 1.00 51.75 364 ALA A C 1
ATOM 2761 O O . ALA A 1 364 ? -32.779 -46.917 56.450 1.00 51.75 364 ALA A O 1
ATOM 2762 N N . SER A 1 365 ? -34.549 -46.198 55.248 1.00 46.59 365 SER A N 1
ATOM 2763 C CA . SER A 1 365 ? -35.505 -46.004 56.349 1.00 46.59 365 SER A CA 1
ATOM 2764 C C . SER A 1 365 ? -36.697 -46.928 56.157 1.00 46.59 365 SER A C 1
ATOM 2766 O O . SER A 1 365 ? -37.361 -47.181 57.188 1.00 46.59 365 SER A O 1
#

pLDDT: mean 72.03, std 16.91, range [38.91, 96.12]

Foldseek 3Di:
DDDDPPPPPVPCVVLLVVLVVVLVVLLVVLVVLQQCVPPDNGFLQSSLVSNLVSLLSNCVNVNLVVSVVVVPDQLVVLQVVLQVQLQCLQCVVVVVVDDGNDKDWDWDQDDPPPGTRGPMSRSSNRSSSNSNSNSVSNLVSSLVRCVVVVHHSDDPVCCVVPVDPPDDPPVPPPDDDPPDDDDDDDDDPDPDDDPDPPVPVVVVPPDDDDPPPLVVLVVVLVVLLVCLVVQCPAQFLVSVLVSLVSPLVSVLSVLVSVFPDCPQADDPPDPDPDGHHGDCVSVVVSVVSVVVSVVVSVVSVVVQVVCCVVQVDRGNVSVVVVVVVCVVVCVPPPHDDPDPPPDVPVVVVVVVVVVVVVVVVVVVD